Protein AF-A0A497S9Z3-F1 (afdb_monomer_lite)

Radius of gyration: 22.71 Å; chains: 1; bounding box: 61×38×54 Å

Sequence (241 aa):
MPRKRKWIEERYNKLWQAFKDRKFTREEAIAVLREFEDDEDTINVILSQLRKMGWLRSEPDPTDARKSVYQLKSFAEILKISSERLTRSDIEALLKKAADLIRTRVDYKFILILLFLKRVSDKWEKEFEVAYKEALDKGLSEEEAREEAKHSVYHEFDLPEEFLWDNIRKDVNRLPERLSQALKVLAERNPELRGVIDNVDFIQFTRSTENFEILRQLIEVFSSKKLSHVSPDILGDAYEW

Secondary structure (DSSP, 8-state):
-THHHHHHHHHHHHHHHHHTTSEEEHHHHHHHHGGGT--HHHHHHHHHHHHHTTSEEEEE-SS-TTSEEEEEPPHHHHHHHHHHS--HHHHHHHHHHHHHHHTTSS-THHHHHHHHHHHHHHHHHHHHHHHHHHHHHTT--HHHHHHHHTSGGGSSS---GGGSHHHHTT-STTHHHHHHHHHHHHHHH-GGGTTTTTT--HHHHTTSHHHHHHHHHHHHHHHTS--TT--HHHHHHHHT-

Foldseek 3Di:
DPVVVVVLVVLLVQVCVVAPQHKDWLVVSCVSCVVVVDDSVSSVVSQVVCVVLVQKDWDQDPVHSVTIIMGGDDPVVSVVSVQQDDDLVNVLVLLVQLCVLCVPVDDSVVLLLLLVLLQQLLQLVVLLVVQLVVCVVVPDDNVRSNVRSLDCVSGPFNFDPCLRLVNLPPDLVCNQVSSLVRQVVRCVRPVVCPPPNNVDRSVVQPPDVSSSVSSVVSSVSSVVGRNNNPDPVSSVVSVVD

pLDDT: mean 86.68, std 10.71, range [40.88, 97.31]

Structure (mmCIF, N/CA/C/O backbone):
data_AF-A0A497S9Z3-F1
#
_entry.id   AF-A0A497S9Z3-F1
#
loop_
_atom_site.group_PDB
_atom_site.id
_atom_site.type_symbol
_atom_site.label_atom_id
_atom_site.label_alt_id
_atom_site.label_comp_id
_atom_site.label_asym_id
_atom_site.label_entity_id
_atom_site.label_seq_id
_atom_site.pdbx_PDB_ins_code
_atom_site.Cartn_x
_atom_site.Cartn_y
_atom_site.Cartn_z
_atom_site.occupancy
_atom_site.B_iso_or_equiv
_atom_site.auth_seq_id
_atom_site.auth_comp_id
_atom_site.auth_asym_id
_atom_site.auth_atom_id
_atom_site.pdbx_PDB_model_num
ATOM 1 N N . MET A 1 1 ? -22.957 10.984 -10.148 1.00 40.88 1 MET A N 1
ATOM 2 C CA . MET A 1 1 ? -22.768 10.431 -8.784 1.00 40.88 1 MET A CA 1
ATOM 3 C C . MET A 1 1 ? -22.691 11.434 -7.597 1.00 40.88 1 MET A C 1
ATOM 5 O O . MET A 1 1 ? -22.688 10.935 -6.478 1.00 40.88 1 MET A O 1
ATOM 9 N N . PRO A 1 2 ? -22.722 12.788 -7.720 1.00 41.28 2 PRO A N 1
ATOM 10 C CA . PRO A 1 2 ? -22.496 13.683 -6.561 1.00 41.28 2 PRO A CA 1
ATOM 11 C C . PRO A 1 2 ? -23.689 13.855 -5.594 1.00 41.28 2 PRO A C 1
ATOM 13 O O . PRO A 1 2 ? -23.486 14.124 -4.415 1.00 41.28 2 PRO A O 1
ATOM 16 N N . ARG A 1 3 ? -24.941 13.647 -6.037 1.00 42.22 3 ARG A N 1
ATOM 17 C CA . ARG A 1 3 ? -26.137 13.829 -5.181 1.00 42.22 3 ARG A CA 1
ATOM 18 C C . ARG A 1 3 ? -26.241 12.834 -4.015 1.00 42.22 3 ARG A C 1
ATOM 20 O O . ARG A 1 3 ? -26.761 13.195 -2.968 1.00 42.22 3 ARG A O 1
ATOM 27 N N . LYS A 1 4 ? -25.732 11.602 -4.168 1.00 52.97 4 LYS A N 1
ATOM 28 C CA . LYS A 1 4 ? -25.860 10.541 -3.147 1.00 52.97 4 LYS A CA 1
ATOM 29 C C . LYS A 1 4 ? -24.937 10.713 -1.933 1.00 52.97 4 LYS A C 1
ATOM 31 O O . LYS A 1 4 ? -25.203 10.079 -0.923 1.00 52.97 4 LYS A O 1
ATOM 36 N N . ARG A 1 5 ? -23.878 11.530 -2.000 1.00 64.12 5 ARG A N 1
ATOM 37 C CA . ARG A 1 5 ? -23.004 11.785 -0.834 1.00 64.12 5 ARG A CA 1
ATOM 38 C C . ARG A 1 5 ? -23.525 12.908 0.057 1.00 64.12 5 ARG A C 1
ATOM 40 O O . ARG A 1 5 ? -23.510 12.769 1.272 1.00 64.12 5 ARG A O 1
ATOM 47 N N . LYS A 1 6 ? -24.073 13.961 -0.554 1.00 77.38 6 LYS A N 1
ATOM 48 C CA . LYS A 1 6 ? -24.473 15.182 0.154 1.00 77.38 6 LYS A CA 1
ATOM 49 C C . LYS A 1 6 ? -25.523 14.937 1.248 1.00 77.38 6 LYS A C 1
ATOM 51 O O . LYS A 1 6 ? -25.368 15.434 2.354 1.00 77.38 6 LYS A O 1
ATOM 56 N N . TRP A 1 7 ? -26.536 14.111 0.976 1.00 84.69 7 TRP A N 1
ATOM 57 C CA . TRP A 1 7 ? -27.572 13.812 1.974 1.00 84.69 7 TRP A CA 1
ATOM 58 C C . TRP A 1 7 ? -27.035 12.975 3.152 1.00 84.69 7 TRP A C 1
ATOM 60 O O . TRP A 1 7 ? -27.398 13.241 4.290 1.00 84.69 7 TRP A O 1
ATOM 70 N N . ILE A 1 8 ? -26.114 12.027 2.920 1.00 87.94 8 ILE A N 1
ATOM 71 C CA . ILE A 1 8 ? -25.478 11.241 3.999 1.00 87.94 8 ILE A CA 1
ATOM 72 C C . ILE A 1 8 ? -24.607 12.138 4.888 1.00 87.94 8 ILE A C 1
ATOM 74 O O . ILE A 1 8 ? -24.627 11.998 6.109 1.00 87.94 8 ILE A O 1
ATOM 78 N N . GLU A 1 9 ? -23.872 13.079 4.292 1.00 87.00 9 GLU A N 1
ATOM 79 C CA . GLU A 1 9 ? -23.042 14.051 5.016 1.00 87.00 9 GLU A CA 1
ATOM 80 C C . GLU A 1 9 ? -23.879 14.977 5.909 1.00 87.00 9 GLU A C 1
ATOM 82 O O . GLU A 1 9 ? -23.499 15.243 7.048 1.00 87.00 9 GLU A O 1
ATOM 87 N N . GLU A 1 10 ? -25.048 15.420 5.441 1.00 90.81 10 GLU A N 1
ATOM 88 C CA . GLU A 1 10 ? -25.981 16.229 6.236 1.00 90.81 10 GLU A CA 1
ATOM 89 C C . GLU A 1 10 ? -26.474 15.474 7.482 1.00 90.81 10 GLU A C 1
ATOM 91 O O . GLU A 1 10 ? -26.440 16.025 8.585 1.00 90.81 10 GLU A O 1
ATOM 96 N N . ARG A 1 11 ? -26.842 14.189 7.343 1.00 93.12 11 ARG A N 1
ATOM 97 C CA . ARG A 1 11 ? -27.258 13.360 8.491 1.00 93.12 11 ARG A CA 1
ATOM 98 C C . ARG A 1 11 ? -26.095 13.049 9.424 1.00 93.12 11 ARG A C 1
ATOM 100 O O . ARG A 1 11 ? -26.265 13.110 10.640 1.00 93.12 11 ARG A O 1
ATOM 107 N N . TYR A 1 12 ? -24.907 12.776 8.881 1.00 93.00 12 TYR A N 1
ATOM 108 C CA . TYR A 1 12 ? -23.693 12.633 9.684 1.00 93.00 12 TYR A CA 1
ATOM 109 C C . TYR A 1 12 ? -23.445 13.885 10.531 1.00 93.00 12 TYR A C 1
ATOM 111 O O . TYR A 1 12 ? -23.251 13.770 11.737 1.00 93.00 12 TYR A O 1
ATOM 119 N N . ASN A 1 13 ? -23.509 15.078 9.932 1.00 92.06 13 ASN A N 1
ATOM 120 C CA . ASN A 1 13 ? -23.291 16.334 10.647 1.00 92.06 13 ASN A CA 1
ATOM 121 C C . ASN A 1 13 ? -24.310 16.527 11.771 1.00 92.06 13 ASN A C 1
ATOM 123 O O . ASN A 1 13 ? -23.936 16.955 12.864 1.00 92.06 13 ASN A O 1
ATOM 127 N N . LYS A 1 14 ? -25.579 16.171 11.536 1.00 94.75 14 LYS A N 1
ATOM 128 C CA . LYS A 1 14 ? -26.604 16.254 12.575 1.00 94.75 14 LYS A CA 1
ATOM 129 C C . LYS A 1 14 ? -26.349 15.284 13.727 1.00 94.75 14 LYS A C 1
ATOM 131 O O . LYS A 1 14 ? -26.371 15.696 14.886 1.00 94.75 14 LYS A O 1
ATOM 136 N N . LEU A 1 15 ? -26.057 14.019 13.422 1.00 94.62 15 LEU A N 1
ATOM 137 C CA . LEU A 1 15 ? -25.695 13.031 14.442 1.00 94.62 15 LEU A CA 1
ATOM 138 C C . LEU A 1 15 ? -24.427 13.461 15.200 1.00 94.62 15 LEU A C 1
ATOM 140 O O . LEU A 1 15 ? -24.364 13.323 16.418 1.00 94.62 15 LEU A O 1
ATOM 144 N N . TRP A 1 16 ? -23.444 14.048 14.512 1.00 93.69 16 TRP A N 1
ATOM 145 C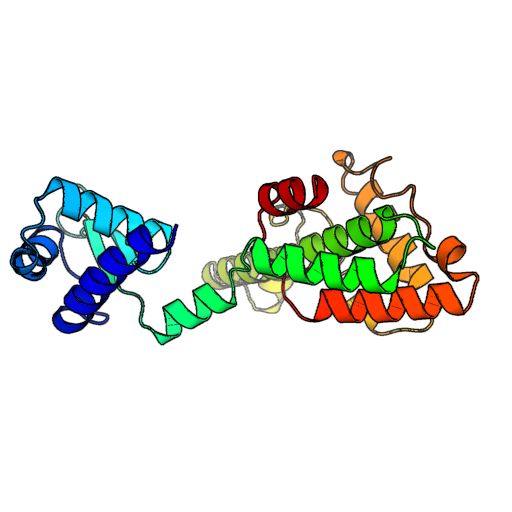 CA . TRP A 1 16 ? -22.208 14.544 15.119 1.00 93.69 16 TRP A CA 1
ATOM 146 C C . TRP A 1 16 ? -22.453 15.725 16.065 1.00 93.69 16 TRP A C 1
ATOM 148 O O . TRP A 1 16 ? -21.844 15.790 17.130 1.00 93.69 16 TRP A O 1
ATOM 158 N N . GLN A 1 17 ? -23.368 16.637 15.728 1.00 92.38 17 GLN A N 1
ATOM 159 C CA . GLN A 1 17 ? -23.771 17.720 16.631 1.00 92.38 17 GLN A CA 1
ATOM 160 C C . GLN A 1 17 ? -24.411 17.190 17.921 1.00 92.38 17 GLN A C 1
ATOM 162 O O . GLN A 1 17 ? -24.165 17.753 18.988 1.00 92.38 17 GLN A O 1
ATOM 167 N N . ALA A 1 18 ? -25.204 16.118 17.828 1.00 93.88 18 ALA A N 1
ATOM 168 C CA . ALA A 1 18 ? -25.903 15.530 18.968 1.00 93.88 18 ALA A CA 1
ATOM 169 C C . ALA A 1 18 ? -24.991 14.657 19.846 1.00 93.88 18 ALA A C 1
ATOM 171 O O . ALA A 1 18 ? -24.976 14.807 21.068 1.00 93.88 18 ALA A O 1
ATOM 172 N N . PHE A 1 19 ? -24.224 13.756 19.230 1.00 94.12 19 PHE A N 1
ATOM 173 C CA . PHE A 1 19 ? -23.504 12.701 19.945 1.00 94.12 19 PHE A CA 1
ATOM 174 C C . PHE A 1 19 ? -21.991 12.913 19.986 1.00 94.12 19 PHE A C 1
ATOM 176 O O . PHE A 1 19 ? -21.354 12.485 20.946 1.00 94.12 19 PHE A O 1
ATOM 183 N N . LYS A 1 20 ? -21.404 13.604 19.001 1.00 90.50 20 LYS A N 1
ATOM 184 C CA . LYS A 1 20 ? -19.946 13.682 18.810 1.00 90.50 20 LYS A CA 1
ATOM 185 C C . LYS A 1 20 ? -19.324 12.276 18.843 1.00 90.50 20 LYS A C 1
ATOM 187 O O . LYS A 1 20 ? -19.745 11.400 18.097 1.00 90.50 20 LYS A O 1
ATOM 192 N N . ASP A 1 21 ? -18.358 12.054 19.727 1.00 86.38 21 ASP A N 1
ATOM 193 C CA . ASP A 1 21 ? -17.674 10.791 19.988 1.00 86.38 21 ASP A CA 1
ATOM 194 C C . ASP A 1 21 ? -18.390 9.909 21.025 1.00 86.38 21 ASP A C 1
ATOM 196 O O . ASP A 1 21 ? -17.893 8.839 21.376 1.00 86.38 21 ASP A O 1
ATOM 200 N N . ARG A 1 22 ? -19.561 10.311 21.531 1.00 92.94 22 ARG A N 1
ATOM 201 C CA . ARG A 1 22 ? -20.337 9.491 22.468 1.00 92.94 22 ARG A CA 1
ATOM 202 C C . ARG A 1 22 ? -21.051 8.353 21.744 1.00 92.94 22 ARG A C 1
ATOM 204 O O . ARG A 1 22 ? -21.445 8.462 20.583 1.00 92.94 22 ARG A O 1
ATOM 211 N N . LYS A 1 23 ? -21.235 7.260 22.481 1.00 93.25 23 LYS A N 1
ATOM 212 C CA . LYS A 1 23 ? -22.034 6.114 22.053 1.00 93.25 23 LYS A CA 1
ATOM 213 C C . LYS A 1 23 ? -23.527 6.470 22.035 1.00 93.25 23 LYS A C 1
ATOM 215 O O . LYS A 1 23 ? -23.975 7.183 22.932 1.00 93.25 23 LYS A O 1
ATOM 220 N N . PHE A 1 24 ? -24.263 5.970 21.043 1.00 94.69 24 PHE A N 1
ATOM 221 C CA . PHE A 1 24 ? -25.710 6.161 20.900 1.00 94.69 24 PHE A CA 1
ATOM 222 C C . PHE A 1 24 ? -26.405 4.928 20.311 1.00 94.69 24 PHE A C 1
ATOM 224 O O . PHE A 1 24 ? -25.777 4.103 19.642 1.00 94.69 24 PHE A O 1
ATOM 231 N N . THR A 1 25 ? -27.704 4.793 20.556 1.00 93.06 25 THR A N 1
ATOM 232 C CA . THR A 1 25 ? -28.534 3.688 20.060 1.00 93.06 25 THR A CA 1
ATOM 233 C C . THR A 1 25 ? -29.225 4.030 18.742 1.00 93.06 25 THR A C 1
ATOM 235 O O . THR A 1 25 ? -29.259 5.178 18.289 1.00 93.06 25 THR A O 1
ATOM 238 N N . ARG A 1 26 ? -29.822 3.015 18.109 1.00 91.50 26 ARG A N 1
ATOM 239 C CA . ARG A 1 26 ? -30.660 3.207 16.920 1.00 91.50 26 ARG A CA 1
ATOM 240 C C . ARG A 1 26 ? -31.818 4.169 17.205 1.00 91.50 26 ARG A C 1
ATOM 242 O O . ARG A 1 26 ? -32.093 5.049 16.396 1.00 91.50 26 ARG A O 1
ATOM 249 N N . GLU A 1 27 ? -32.485 4.007 18.342 1.00 91.06 27 GLU A N 1
ATOM 250 C CA . GLU A 1 27 ? -33.636 4.818 18.742 1.00 91.06 27 GLU A CA 1
ATOM 251 C C . GLU A 1 27 ? -33.247 6.289 18.937 1.00 91.06 27 GLU A C 1
ATOM 253 O O . GLU A 1 27 ? -33.967 7.191 18.508 1.00 91.06 27 GLU A O 1
ATOM 258 N N . GLU A 1 28 ? -32.071 6.538 19.516 1.00 93.06 28 GLU A N 1
ATOM 259 C CA . GLU A 1 28 ? -31.521 7.885 19.665 1.00 93.06 28 GLU A CA 1
ATOM 260 C C . GLU A 1 28 ? -31.172 8.511 18.306 1.00 93.06 28 GLU A C 1
ATOM 262 O O . GLU A 1 28 ? -31.456 9.689 18.075 1.00 93.06 28 GLU A O 1
ATOM 267 N N . ALA A 1 29 ? -30.627 7.723 17.373 1.00 92.94 29 ALA A N 1
ATOM 268 C CA . ALA A 1 29 ? -30.372 8.178 16.007 1.00 92.94 29 ALA A CA 1
ATOM 269 C C . ALA A 1 29 ? -31.669 8.589 15.292 1.00 92.94 29 ALA A C 1
ATOM 271 O O . ALA A 1 29 ? -31.705 9.634 14.642 1.00 92.94 29 ALA A O 1
ATOM 272 N N . ILE A 1 30 ? -32.741 7.801 15.452 1.00 92.75 30 ILE A N 1
ATOM 273 C CA . ILE A 1 30 ? -34.063 8.103 14.885 1.00 92.75 30 ILE A CA 1
ATOM 274 C C . ILE A 1 30 ? -34.619 9.403 15.460 1.00 92.75 30 ILE A C 1
ATOM 276 O O . ILE A 1 30 ? -35.087 10.259 14.711 1.00 92.75 30 ILE A O 1
ATOM 280 N N . ALA A 1 31 ? -34.523 9.589 16.777 1.00 92.75 31 ALA A N 1
ATOM 281 C CA . ALA A 1 31 ? -34.990 10.808 17.427 1.00 92.75 31 ALA A CA 1
ATOM 282 C C . ALA A 1 31 ? -34.273 12.062 16.896 1.00 92.75 31 ALA A C 1
ATOM 284 O O . ALA A 1 31 ? -34.918 13.083 16.657 1.00 92.75 31 ALA A O 1
ATOM 285 N N . VAL A 1 32 ? -32.958 11.977 16.671 1.00 93.69 32 VAL A N 1
ATOM 286 C CA . VAL A 1 32 ? -32.142 13.095 16.173 1.00 93.69 32 VAL A CA 1
ATOM 287 C C . VAL A 1 32 ? -32.385 13.387 14.692 1.00 93.69 32 VAL A C 1
ATOM 289 O O . VAL A 1 32 ? -32.400 14.553 14.297 1.00 93.69 32 VAL A O 1
ATOM 292 N N . LEU A 1 33 ? -32.583 12.354 13.871 1.00 92.31 33 LEU A N 1
ATOM 293 C CA . LEU A 1 33 ? -32.768 12.503 12.424 1.00 92.31 33 LEU A CA 1
ATOM 294 C C . LEU A 1 33 ? -34.215 12.774 12.001 1.00 92.31 33 LEU A C 1
ATOM 296 O O . LEU A 1 33 ? -34.454 13.052 10.829 1.00 92.31 33 LEU A O 1
ATOM 300 N N . ARG A 1 34 ? -35.171 12.773 12.936 1.00 86.81 34 ARG A N 1
ATOM 301 C CA . ARG A 1 34 ? -36.595 13.018 12.659 1.00 86.81 34 ARG A CA 1
ATOM 302 C C . ARG A 1 34 ? -36.868 14.324 11.901 1.00 86.81 34 ARG A C 1
ATOM 304 O O . ARG A 1 34 ? -37.842 14.403 11.162 1.00 86.81 34 ARG A O 1
ATOM 311 N N . GLU A 1 35 ? -36.017 15.337 12.064 1.00 84.50 35 GLU A N 1
ATOM 312 C CA . GLU A 1 35 ? -36.142 16.624 11.360 1.00 84.50 35 GLU A CA 1
ATOM 313 C C . GLU A 1 35 ? -35.950 16.532 9.840 1.00 84.50 35 GLU A C 1
ATOM 315 O O . GLU A 1 35 ? -36.367 17.431 9.118 1.00 84.50 35 GLU A O 1
ATOM 320 N N . PHE A 1 36 ? -35.320 15.461 9.357 1.00 87.44 36 PHE A N 1
ATOM 321 C CA . PHE A 1 36 ? -35.116 15.219 7.933 1.00 87.44 36 PHE A CA 1
ATOM 322 C C . PHE A 1 36 ? -36.291 14.489 7.276 1.00 87.44 36 PHE A C 1
ATOM 324 O O . PHE A 1 36 ? -36.216 14.208 6.083 1.00 87.44 36 PHE A O 1
ATOM 331 N N . GLU A 1 37 ? -37.340 14.172 8.047 1.00 85.56 37 GLU A N 1
ATOM 332 C CA . GLU A 1 37 ? -38.495 13.373 7.614 1.00 85.56 37 GLU A CA 1
ATOM 333 C C . GLU A 1 37 ? -38.100 11.987 7.058 1.00 85.56 37 GLU A C 1
ATOM 335 O O . GLU A 1 37 ? -38.866 11.359 6.330 1.00 85.56 37 GLU A O 1
ATOM 340 N N . ASP A 1 38 ? -36.909 11.494 7.423 1.00 85.50 38 ASP A N 1
ATOM 341 C CA . ASP A 1 38 ? -36.435 10.163 7.052 1.00 85.50 38 ASP A CA 1
ATOM 342 C C . ASP A 1 38 ? -37.215 9.099 7.844 1.00 85.50 38 ASP A C 1
ATOM 344 O O . ASP A 1 38 ? -37.340 9.175 9.071 1.00 85.50 38 ASP A O 1
ATOM 348 N N . ASP A 1 39 ? -37.715 8.080 7.149 1.00 86.94 39 ASP A N 1
ATOM 349 C CA . ASP A 1 39 ? -38.329 6.916 7.781 1.00 86.94 39 ASP A CA 1
ATOM 350 C C . ASP A 1 39 ? -37.279 5.986 8.427 1.00 86.94 39 ASP A C 1
ATOM 352 O O . ASP A 1 39 ? -36.064 6.104 8.223 1.00 86.94 39 ASP A O 1
ATOM 356 N N . GLU A 1 40 ? -37.752 5.026 9.221 1.00 86.75 40 GLU A N 1
ATOM 357 C CA . GLU A 1 40 ? -36.891 4.089 9.944 1.00 86.75 40 GLU A CA 1
ATOM 358 C C . GLU A 1 40 ? -35.994 3.224 9.041 1.00 86.75 40 GLU A C 1
ATOM 360 O O . GLU A 1 40 ? -34.860 2.917 9.431 1.00 86.75 40 GLU A O 1
ATOM 365 N N . ASP A 1 41 ? -36.456 2.845 7.846 1.00 85.62 41 ASP A N 1
ATOM 366 C CA . ASP A 1 41 ? -35.668 2.066 6.887 1.00 85.62 41 ASP A CA 1
ATOM 367 C C . ASP A 1 41 ? -34.588 2.935 6.247 1.00 85.62 41 ASP A C 1
ATOM 369 O O . ASP A 1 41 ? -33.431 2.516 6.126 1.00 85.62 41 ASP A O 1
ATOM 373 N N . THR A 1 42 ? -34.920 4.183 5.924 1.00 86.75 42 THR A N 1
ATOM 374 C CA . THR A 1 42 ? -33.956 5.177 5.445 1.00 86.75 42 THR A CA 1
ATOM 375 C C . THR A 1 42 ? -32.850 5.415 6.477 1.00 86.75 42 THR A C 1
ATOM 377 O O . THR A 1 42 ? -31.665 5.424 6.129 1.00 86.75 42 THR A O 1
ATOM 380 N N . ILE A 1 43 ? -33.189 5.500 7.765 1.00 88.38 43 ILE A N 1
ATOM 381 C CA . ILE A 1 43 ? -32.209 5.649 8.853 1.00 88.38 43 ILE A CA 1
ATOM 382 C C . ILE A 1 43 ? -31.323 4.403 8.983 1.00 88.38 43 ILE A C 1
ATOM 384 O O . ILE A 1 43 ? -30.102 4.525 9.131 1.00 88.38 43 ILE A O 1
ATOM 388 N N . ASN A 1 44 ? -31.887 3.200 8.840 1.00 87.81 44 ASN A N 1
ATOM 389 C CA . ASN A 1 44 ? -31.107 1.958 8.804 1.00 87.81 44 ASN A CA 1
ATOM 390 C C . ASN A 1 44 ? -30.098 1.959 7.643 1.00 87.81 44 ASN A C 1
ATOM 392 O O . ASN A 1 44 ? -28.932 1.576 7.813 1.00 87.81 44 ASN A O 1
ATOM 396 N N . VAL A 1 45 ? -30.522 2.432 6.467 1.00 88.12 45 VAL A N 1
ATOM 397 C CA . VAL A 1 45 ? -29.639 2.605 5.310 1.00 88.12 45 VAL A CA 1
ATOM 398 C C . VAL A 1 45 ? -28.534 3.610 5.629 1.00 88.12 45 VAL A C 1
ATOM 400 O O . VAL A 1 45 ? -27.370 3.298 5.380 1.00 88.12 45 VAL A O 1
ATOM 403 N N . ILE A 1 46 ? -28.848 4.764 6.226 1.00 90.50 46 ILE A N 1
ATOM 404 C CA . ILE A 1 46 ? -27.859 5.787 6.606 1.00 90.50 46 ILE A CA 1
ATOM 405 C C . ILE A 1 46 ? -26.806 5.202 7.551 1.00 90.50 46 ILE A C 1
ATOM 407 O O . ILE A 1 46 ? -25.613 5.267 7.247 1.00 90.50 46 ILE A O 1
ATOM 411 N N . LEU A 1 47 ? -27.217 4.570 8.654 1.00 90.56 47 LEU A N 1
ATOM 412 C CA . LEU A 1 47 ? -26.291 3.967 9.620 1.00 90.56 47 LEU A CA 1
ATOM 413 C C . LEU A 1 47 ? -25.420 2.891 8.958 1.00 90.56 47 LEU A C 1
ATOM 415 O O . LEU A 1 47 ? -24.205 2.837 9.172 1.00 90.56 47 LEU A O 1
ATOM 419 N N . SER A 1 48 ? -26.007 2.071 8.081 1.00 86.12 48 SER A N 1
ATOM 420 C CA . SER A 1 48 ? -25.239 1.084 7.328 1.00 86.12 48 SER A CA 1
ATOM 421 C C . SER A 1 48 ? -24.256 1.719 6.341 1.00 86.12 48 SER A C 1
ATOM 423 O O . SER A 1 48 ? -23.176 1.159 6.142 1.00 86.12 48 SER A O 1
ATOM 425 N N . GLN A 1 49 ? -24.605 2.829 5.690 1.00 84.88 49 GLN A N 1
ATOM 426 C CA . GLN A 1 49 ? -23.712 3.528 4.764 1.00 84.88 49 GLN A CA 1
ATOM 427 C C . GLN A 1 49 ? -22.561 4.194 5.514 1.00 84.88 49 GLN A C 1
ATOM 429 O O . GLN A 1 49 ? -21.409 3.994 5.138 1.00 84.88 49 GLN A O 1
ATOM 434 N N . LEU A 1 50 ? -22.836 4.884 6.624 1.00 88.38 50 LEU A N 1
ATOM 435 C CA . LEU A 1 50 ? -21.802 5.485 7.471 1.00 88.38 50 LEU A CA 1
ATOM 436 C C . LEU A 1 50 ? -20.813 4.433 7.988 1.00 88.38 50 LEU A C 1
ATOM 438 O O . LEU A 1 50 ? -19.602 4.658 7.980 1.00 88.38 50 LEU A O 1
ATOM 442 N N . ARG A 1 51 ? -21.306 3.241 8.349 1.00 86.81 51 ARG A N 1
ATOM 443 C CA . ARG A 1 51 ? -20.460 2.097 8.714 1.00 86.81 51 ARG A CA 1
ATOM 444 C C . ARG A 1 51 ? -19.606 1.609 7.541 1.00 86.81 51 ARG A C 1
ATOM 446 O O . ARG A 1 51 ? -18.403 1.436 7.706 1.00 86.81 51 ARG A O 1
ATOM 453 N N . LYS A 1 52 ? -20.184 1.438 6.344 1.00 78.00 52 LYS A N 1
ATOM 454 C CA . LYS A 1 52 ? -19.438 1.041 5.126 1.00 78.00 52 LYS A CA 1
ATOM 455 C C . LYS A 1 52 ? -18.361 2.064 4.738 1.00 78.00 52 LYS A C 1
ATOM 457 O O . LYS A 1 52 ? -17.266 1.688 4.320 1.00 78.00 52 LYS A O 1
ATOM 462 N N . MET A 1 53 ? -18.651 3.353 4.916 1.00 77.25 53 MET A N 1
ATOM 463 C CA . MET A 1 53 ? -17.709 4.458 4.696 1.00 77.25 53 MET A CA 1
ATOM 464 C C . MET A 1 53 ? -16.636 4.544 5.792 1.00 77.25 53 MET A C 1
ATOM 466 O O . MET A 1 53 ? -15.651 5.260 5.636 1.00 77.25 53 MET A O 1
ATOM 470 N N . GLY A 1 54 ? -16.796 3.796 6.887 1.00 81.38 54 GLY A N 1
ATOM 471 C CA . GLY A 1 54 ? -15.879 3.790 8.019 1.00 81.38 54 GLY A CA 1
ATOM 472 C C . GLY A 1 54 ? -16.018 5.004 8.936 1.00 81.38 54 GLY A C 1
ATOM 473 O O . GLY A 1 54 ? -15.144 5.193 9.776 1.00 81.38 54 GLY A O 1
ATOM 474 N N . TRP A 1 55 ? -17.080 5.802 8.788 1.00 89.88 55 TRP A N 1
ATOM 475 C CA . TRP A 1 55 ? -17.374 7.007 9.581 1.00 89.88 55 TRP A CA 1
ATOM 476 C C . TRP A 1 55 ? -18.116 6.680 10.884 1.00 89.88 55 TRP A C 1
ATOM 478 O O . TRP A 1 55 ? -18.223 7.524 11.768 1.00 89.88 55 TRP A O 1
ATOM 488 N N . LEU A 1 56 ? -18.614 5.447 11.009 1.00 92.25 56 LEU A N 1
ATOM 489 C CA . LEU A 1 56 ? -19.366 4.947 12.157 1.00 92.25 56 LEU A CA 1
ATOM 490 C C . LEU A 1 56 ? -18.837 3.573 12.584 1.00 92.25 56 LEU A C 1
ATOM 492 O O . LEU A 1 56 ? -18.643 2.694 11.741 1.00 92.25 56 LEU A O 1
ATOM 496 N N . ARG A 1 57 ? -18.630 3.378 13.889 1.00 90.12 57 ARG A N 1
ATOM 497 C CA . ARG A 1 57 ? -18.394 2.070 14.519 1.00 90.12 57 ARG A CA 1
ATOM 498 C C . ARG A 1 57 ? -19.709 1.529 15.073 1.00 90.12 57 ARG A C 1
ATOM 500 O O . ARG A 1 57 ? -20.585 2.303 15.449 1.00 90.12 57 ARG A O 1
ATOM 507 N N . SER A 1 58 ? -19.842 0.209 15.096 1.00 90.69 58 SER A N 1
ATOM 508 C CA . SER A 1 58 ? -21.022 -0.495 15.595 1.00 90.69 58 SER A CA 1
ATOM 509 C C . SER A 1 58 ? -20.543 -1.665 16.437 1.00 90.69 58 SER A C 1
ATOM 511 O O . SER A 1 58 ? -19.768 -2.480 15.944 1.00 90.69 58 SER A O 1
ATOM 513 N N . GLU A 1 59 ? -21.015 -1.747 17.672 1.00 87.94 59 GLU A N 1
ATOM 514 C CA . GLU A 1 59 ? -20.709 -2.818 18.625 1.00 87.94 59 GLU A CA 1
ATOM 515 C C . GLU A 1 59 ? -22.026 -3.383 19.181 1.00 87.94 59 GLU A C 1
ATOM 517 O O . GLU A 1 59 ? -23.020 -2.651 19.214 1.00 87.94 59 GLU A O 1
ATOM 522 N N . PRO A 1 60 ? -22.082 -4.658 19.601 1.00 83.88 60 PRO A N 1
ATOM 523 C CA . PRO A 1 60 ? -23.240 -5.182 20.320 1.00 83.88 60 PRO A CA 1
ATOM 524 C C . PRO A 1 60 ? -23.497 -4.383 21.601 1.00 83.88 60 PRO A C 1
ATOM 526 O O . PRO A 1 60 ? -22.557 -3.969 22.282 1.00 83.88 60 PRO A O 1
ATOM 529 N N . ASP A 1 61 ? -24.767 -4.170 21.937 1.00 82.19 61 ASP A N 1
ATOM 530 C CA . ASP A 1 61 ? -25.131 -3.537 23.201 1.00 82.19 61 ASP A CA 1
ATOM 531 C C . ASP A 1 61 ? -24.750 -4.456 24.383 1.00 82.19 61 ASP A C 1
ATOM 533 O O . ASP A 1 61 ? -25.101 -5.641 24.365 1.00 82.19 61 ASP A O 1
ATOM 537 N N . PRO A 1 62 ? -24.052 -3.945 25.418 1.00 78.12 62 PRO A N 1
ATOM 538 C CA . PRO A 1 62 ? -23.652 -4.742 26.582 1.00 78.12 62 PRO A CA 1
ATOM 539 C C . PRO A 1 62 ? -24.822 -5.352 27.367 1.00 78.12 62 PRO A C 1
ATOM 541 O O . PRO A 1 62 ? -24.624 -6.310 28.111 1.00 78.12 62 PRO A O 1
ATOM 544 N N . THR A 1 63 ? -26.021 -4.780 27.240 1.00 79.81 63 THR A N 1
ATOM 545 C CA . THR A 1 63 ? -27.230 -5.190 27.967 1.00 79.81 63 THR A CA 1
ATOM 546 C C . THR A 1 63 ? -28.191 -6.041 27.133 1.00 79.81 63 THR A C 1
ATOM 548 O O . THR A 1 63 ? -28.899 -6.873 27.695 1.00 79.81 63 THR A O 1
ATOM 551 N N . ASP A 1 64 ? -28.197 -5.895 25.803 1.00 80.50 64 ASP A N 1
ATOM 552 C CA . ASP A 1 64 ? -28.955 -6.754 24.882 1.00 80.50 64 ASP A CA 1
ATOM 553 C C . ASP A 1 64 ? -28.174 -6.954 23.578 1.00 80.50 64 ASP A C 1
ATOM 555 O O . ASP A 1 64 ? -28.217 -6.116 22.683 1.00 80.50 64 ASP A O 1
ATOM 559 N N . ALA A 1 65 ? -27.520 -8.106 23.419 1.00 77.19 65 ALA A N 1
ATOM 560 C CA . ALA A 1 65 ? -26.694 -8.413 22.247 1.00 77.19 65 ALA A CA 1
ATOM 561 C C . ALA A 1 65 ? -27.447 -8.378 20.897 1.00 77.19 65 ALA A C 1
ATOM 563 O O . ALA A 1 65 ? -26.814 -8.400 19.841 1.00 77.19 65 ALA A O 1
ATOM 564 N N . ARG A 1 66 ? -28.789 -8.320 20.898 1.00 77.50 66 ARG A N 1
ATOM 565 C CA . ARG A 1 66 ? -29.599 -8.124 19.680 1.00 77.50 66 ARG A CA 1
ATOM 566 C C . ARG A 1 66 ? -29.637 -6.667 19.222 1.00 77.50 66 ARG A C 1
ATOM 568 O O . ARG A 1 66 ? -30.061 -6.392 18.101 1.00 77.50 66 ARG A O 1
ATOM 575 N N . LYS A 1 67 ? -29.227 -5.735 20.080 1.00 82.44 67 LYS A N 1
ATOM 576 C CA . LYS A 1 67 ? -29.137 -4.306 19.791 1.00 82.44 67 LYS A CA 1
ATOM 577 C C . LYS A 1 67 ? -27.698 -3.926 19.481 1.00 82.44 67 LYS A C 1
ATOM 579 O O . LYS A 1 67 ? -26.747 -4.591 19.883 1.00 82.44 67 LYS A O 1
ATOM 584 N N . SER A 1 68 ? -27.544 -2.852 18.719 1.00 86.44 68 SER A N 1
ATOM 585 C CA . SER A 1 68 ? -26.242 -2.280 18.393 1.00 86.44 68 SER A CA 1
ATOM 586 C C . SER A 1 68 ? -26.115 -0.897 19.006 1.00 86.44 68 SER A C 1
ATOM 588 O O . SER A 1 68 ? -27.049 -0.096 18.949 1.00 86.44 68 SER A O 1
ATOM 590 N N . VAL A 1 69 ? -24.931 -0.622 19.535 1.00 91.44 69 VAL A N 1
ATOM 591 C CA . VAL A 1 69 ? -24.504 0.699 19.970 1.00 91.44 69 VAL A CA 1
ATOM 592 C C . VAL A 1 69 ? -23.532 1.246 18.935 1.00 91.44 69 VAL A C 1
ATOM 594 O O . VAL A 1 69 ? -22.616 0.556 18.478 1.00 91.44 69 VAL A O 1
ATOM 597 N N . TYR A 1 70 ? -23.745 2.496 18.555 1.00 93.88 70 TYR A N 1
ATOM 598 C CA . TYR A 1 70 ? -23.001 3.169 17.507 1.00 93.88 70 TYR A CA 1
ATOM 599 C C . TYR A 1 70 ? -22.112 4.266 18.079 1.00 93.88 70 TYR A C 1
ATOM 601 O O . TYR A 1 70 ? -22.443 4.884 19.086 1.00 93.88 70 TYR A O 1
ATOM 609 N N . GLN A 1 71 ? -20.988 4.533 17.419 1.00 95.25 71 GLN A N 1
ATOM 610 C CA . GLN A 1 71 ? -20.097 5.644 17.756 1.00 95.25 71 GLN A CA 1
ATOM 611 C C . GLN A 1 71 ? -19.571 6.278 16.469 1.00 95.25 71 GLN A C 1
ATOM 613 O O . GLN A 1 71 ? -19.025 5.579 15.608 1.00 95.25 71 GLN A O 1
ATOM 618 N N . LEU A 1 72 ? -19.746 7.591 16.310 1.00 94.44 72 LEU A N 1
ATOM 619 C CA . LEU A 1 72 ? -19.207 8.309 15.154 1.00 94.44 72 LEU A CA 1
ATOM 620 C C . LEU A 1 72 ? -17.700 8.494 15.310 1.00 94.44 72 LEU A C 1
ATOM 622 O O . LEU A 1 72 ? -17.192 8.694 16.411 1.00 94.44 72 LEU A O 1
ATOM 626 N N . LYS A 1 73 ? -16.990 8.464 14.187 1.00 88.81 73 LYS A N 1
ATOM 627 C CA . LYS A 1 73 ? -15.592 8.883 14.128 1.00 88.81 73 LYS A CA 1
ATOM 628 C C . LYS A 1 73 ? -15.520 10.377 13.882 1.00 88.81 73 LYS A C 1
ATOM 630 O O . LYS A 1 73 ? -16.291 10.901 13.091 1.00 88.81 73 LYS A O 1
ATOM 635 N N . SER A 1 74 ? -14.570 11.045 14.518 1.00 87.75 74 SER A N 1
ATOM 636 C CA . SER A 1 74 ? -14.351 12.479 14.348 1.00 87.75 74 SER A CA 1
ATOM 637 C C . SER A 1 74 ? -13.964 12.864 12.926 1.00 87.75 74 SER A C 1
ATOM 639 O O . SER A 1 74 ? -13.453 12.055 12.158 1.00 87.75 74 SER A O 1
ATOM 641 N N . PHE A 1 75 ? -14.135 14.144 12.584 1.00 78.81 75 PHE A N 1
ATOM 642 C CA . PHE A 1 75 ? -13.684 14.663 11.292 1.00 78.81 75 PHE A CA 1
ATOM 643 C C . PHE A 1 75 ? -12.180 14.435 11.069 1.00 78.81 75 PHE A C 1
ATOM 645 O O . PHE A 1 75 ? -11.779 14.105 9.961 1.00 78.81 75 PHE A O 1
ATOM 652 N N . ALA A 1 76 ? -11.355 14.525 12.119 1.00 73.00 76 ALA A N 1
ATOM 653 C CA . ALA A 1 76 ? -9.931 14.201 12.038 1.00 73.00 76 ALA A CA 1
ATOM 654 C C . ALA A 1 76 ? -9.692 12.711 11.718 1.00 73.00 76 ALA A C 1
ATOM 656 O O . ALA A 1 76 ? -8.879 12.393 10.853 1.00 73.00 76 ALA A O 1
ATOM 657 N N . GLU A 1 77 ? -10.431 11.796 12.353 1.00 75.38 77 GLU A N 1
ATOM 658 C CA . GLU A 1 77 ? -10.380 10.362 12.034 1.00 75.38 77 GLU A CA 1
ATOM 659 C C . GLU A 1 77 ? -10.910 10.061 10.625 1.00 75.38 77 GLU A C 1
ATOM 661 O O . GLU A 1 77 ? -10.319 9.258 9.910 1.00 75.38 77 GLU A O 1
ATOM 666 N N . ILE A 1 78 ? -11.998 10.708 10.201 1.00 75.00 78 ILE A N 1
ATOM 667 C CA . ILE A 1 78 ? -12.580 10.554 8.862 1.00 75.00 78 ILE A CA 1
ATOM 668 C C . ILE A 1 78 ? -11.626 11.080 7.795 1.00 75.00 78 ILE A C 1
ATOM 670 O O . ILE A 1 78 ? -11.425 10.407 6.788 1.00 75.00 78 ILE A O 1
ATOM 674 N N . LEU A 1 79 ? -11.016 12.248 8.007 1.00 62.44 79 LEU A N 1
ATOM 675 C CA . LEU A 1 79 ? -10.001 12.798 7.111 1.00 62.44 79 LEU A CA 1
ATOM 676 C C . LEU A 1 79 ? -8.792 11.878 7.026 1.00 62.44 79 LEU A C 1
ATOM 678 O O . LEU A 1 79 ? -8.308 11.641 5.926 1.00 62.44 79 LEU A O 1
ATOM 682 N N . LYS A 1 80 ? -8.352 11.307 8.150 1.00 63.78 80 LYS A N 1
ATOM 683 C CA . LYS A 1 80 ? -7.292 10.300 8.163 1.00 63.78 80 LYS A CA 1
ATOM 684 C C . LYS A 1 80 ? -7.683 9.087 7.310 1.00 63.78 80 LYS A C 1
ATOM 686 O O . LYS A 1 80 ? -6.982 8.784 6.354 1.00 63.78 80 LYS A O 1
ATOM 691 N N . ILE A 1 81 ? -8.866 8.511 7.521 1.00 63.19 81 ILE A N 1
ATOM 692 C CA . ILE A 1 81 ? -9.389 7.383 6.725 1.00 63.19 81 ILE A CA 1
ATOM 693 C C . ILE A 1 81 ? -9.537 7.737 5.237 1.00 63.19 81 ILE A C 1
ATOM 695 O O . ILE A 1 81 ? -9.245 6.921 4.367 1.00 63.19 81 ILE A O 1
ATOM 699 N N . SER A 1 82 ? -10.003 8.946 4.926 1.00 54.88 82 SER A N 1
ATOM 700 C CA . SER A 1 82 ? -10.189 9.416 3.552 1.00 54.88 82 SER A CA 1
ATOM 701 C C . SER A 1 82 ? -8.866 9.749 2.867 1.00 54.88 82 SER A C 1
ATOM 703 O O . SER A 1 82 ? -8.779 9.626 1.652 1.00 54.88 82 SER A O 1
ATOM 705 N N . SER A 1 83 ? -7.854 10.177 3.622 1.00 52.47 83 SER A N 1
ATOM 706 C CA . SER A 1 83 ? -6.486 10.355 3.130 1.00 52.47 83 SER A CA 1
ATOM 707 C C . SER A 1 83 ? -5.755 9.020 2.961 1.00 52.47 83 SER A C 1
ATOM 709 O O . SER A 1 83 ? -4.864 8.920 2.124 1.00 52.47 83 SER A O 1
ATOM 711 N N . GLU A 1 84 ? -6.165 7.993 3.710 1.00 58.59 84 GLU A N 1
ATOM 712 C CA . GLU A 1 84 ? -5.632 6.628 3.645 1.00 58.59 84 GLU A CA 1
ATOM 713 C C . GLU A 1 84 ? -6.288 5.792 2.528 1.00 58.59 84 GLU A C 1
ATOM 715 O O . GLU A 1 84 ? -5.667 4.868 2.009 1.00 58.59 84 GLU A O 1
ATOM 720 N N . ARG A 1 85 ? -7.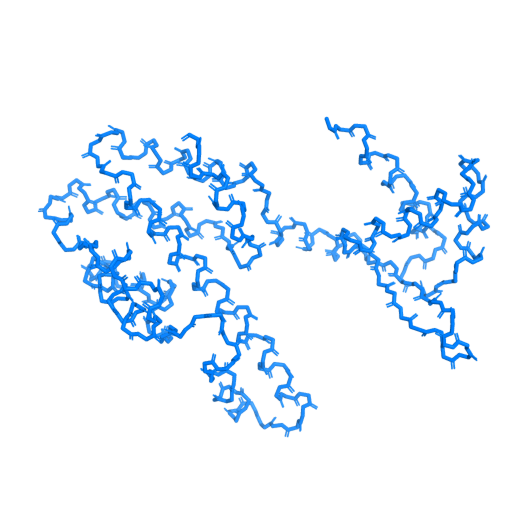520 6.107 2.100 1.00 63.12 85 ARG A N 1
ATOM 721 C CA . ARG A 1 85 ? -8.207 5.408 0.999 1.00 63.12 85 ARG A CA 1
ATOM 722 C C . ARG A 1 85 ? -8.074 6.165 -0.319 1.00 63.12 85 ARG A C 1
ATOM 724 O O . ARG A 1 85 ? -8.853 7.074 -0.598 1.00 63.12 85 ARG A O 1
ATOM 731 N N . LEU A 1 86 ? -7.131 5.737 -1.155 1.00 70.38 86 LEU A N 1
ATOM 732 C CA . LEU A 1 86 ? -7.047 6.188 -2.545 1.00 70.38 86 LEU A CA 1
ATOM 733 C C . LEU A 1 86 ? -8.340 5.886 -3.307 1.00 70.38 86 LEU A C 1
ATOM 735 O O . LEU A 1 86 ? -8.922 4.806 -3.183 1.00 70.38 86 LEU A O 1
ATOM 739 N N . THR A 1 87 ? -8.779 6.846 -4.115 1.00 72.56 87 THR A N 1
ATOM 740 C CA . THR A 1 87 ? -9.907 6.673 -5.033 1.00 72.56 87 THR A CA 1
ATOM 741 C C . THR A 1 87 ? -9.439 6.102 -6.373 1.00 72.56 87 THR A C 1
ATOM 743 O O . THR A 1 87 ? -8.264 6.212 -6.725 1.00 72.56 87 THR A O 1
ATOM 746 N N . ARG A 1 88 ? -10.365 5.550 -7.173 1.00 74.88 88 ARG A N 1
ATOM 747 C CA . ARG A 1 88 ? -10.072 5.125 -8.557 1.00 74.88 88 ARG A CA 1
ATOM 748 C C . ARG A 1 88 ? -9.431 6.253 -9.369 1.00 74.88 88 ARG A C 1
ATOM 750 O O . ARG A 1 88 ? -8.409 6.040 -10.006 1.00 74.88 88 ARG A O 1
ATOM 757 N N . SER A 1 89 ? -9.962 7.471 -9.252 1.00 78.06 89 SER A N 1
ATOM 758 C CA . SER A 1 89 ? -9.413 8.651 -9.927 1.00 78.06 89 SER A CA 1
ATOM 759 C C . SER A 1 89 ? -7.987 8.999 -9.495 1.00 78.06 89 SER A C 1
ATOM 761 O O . SER A 1 89 ? -7.224 9.519 -10.303 1.00 78.06 89 SER A O 1
ATOM 763 N N . ASP A 1 90 ? -7.597 8.710 -8.248 1.00 82.62 90 ASP A N 1
ATOM 764 C CA . ASP A 1 90 ? -6.216 8.935 -7.806 1.00 82.62 90 ASP A CA 1
ATOM 765 C C . ASP A 1 90 ? -5.253 7.953 -8.483 1.00 82.62 90 ASP A C 1
ATOM 767 O O . ASP A 1 90 ? -4.152 8.337 -8.876 1.00 82.62 90 ASP A O 1
ATOM 771 N N . ILE A 1 91 ? -5.676 6.698 -8.656 1.00 83.81 91 ILE A N 1
ATOM 772 C CA . ILE A 1 91 ? -4.887 5.660 -9.332 1.00 83.81 91 ILE A CA 1
ATOM 773 C C . ILE A 1 91 ? -4.817 5.929 -10.834 1.00 83.81 91 ILE A C 1
ATOM 775 O O . ILE A 1 91 ? -3.725 5.904 -11.393 1.00 83.81 91 ILE A O 1
ATOM 779 N N . GLU A 1 92 ? -5.936 6.286 -11.469 1.00 84.50 92 GLU A N 1
ATOM 780 C CA . GLU A 1 92 ? -5.966 6.736 -12.867 1.00 84.50 92 GLU A CA 1
ATOM 781 C C . GLU A 1 92 ? -5.019 7.928 -13.080 1.00 84.50 92 GLU A C 1
ATOM 783 O O . GLU A 1 92 ? -4.262 7.965 -14.048 1.00 84.50 92 GLU A O 1
ATOM 788 N N . ALA A 1 93 ? -4.985 8.886 -12.146 1.00 87.38 93 ALA A N 1
ATOM 789 C CA . ALA A 1 93 ? -4.065 10.017 -12.219 1.00 87.38 93 ALA A CA 1
ATOM 790 C C . ALA A 1 93 ? -2.591 9.602 -12.062 1.00 87.38 93 ALA A C 1
ATOM 792 O O . ALA A 1 93 ? -1.730 10.172 -12.736 1.00 87.38 93 ALA A O 1
ATOM 793 N N . LEU A 1 94 ? -2.276 8.630 -11.197 1.00 89.38 94 LEU A N 1
ATOM 794 C CA . LEU A 1 94 ? -0.921 8.073 -11.077 1.00 89.38 94 LEU A CA 1
ATOM 795 C C . LEU A 1 94 ? -0.500 7.350 -12.359 1.00 89.38 94 LEU A C 1
ATOM 797 O O . LEU A 1 94 ? 0.583 7.613 -12.881 1.00 89.38 94 LEU A O 1
ATOM 801 N N . LEU A 1 95 ? -1.369 6.489 -12.891 1.00 89.31 95 LEU A N 1
ATOM 802 C CA . LEU A 1 95 ? -1.136 5.749 -14.128 1.00 89.31 95 LEU A CA 1
ATOM 803 C C . LEU A 1 95 ? -0.980 6.678 -15.325 1.00 89.31 95 LEU A C 1
ATOM 805 O O . LEU A 1 95 ? -0.077 6.476 -16.129 1.00 89.31 95 LEU A O 1
ATOM 809 N N . LYS A 1 96 ? -1.787 7.737 -15.413 1.00 89.44 96 LYS A N 1
ATOM 810 C CA . LYS A 1 96 ? -1.652 8.753 -16.457 1.00 89.44 96 LYS A CA 1
ATOM 811 C C . LYS A 1 96 ? -0.299 9.458 -16.385 1.00 89.44 96 LYS A C 1
ATOM 813 O O . LYS A 1 96 ? 0.383 9.555 -17.398 1.00 89.44 96 LYS A O 1
ATOM 818 N N . LYS A 1 97 ? 0.134 9.880 -15.190 1.00 91.56 97 LYS A N 1
ATOM 819 C CA . LYS A 1 97 ? 1.474 10.467 -15.006 1.00 91.56 97 LYS A CA 1
ATOM 820 C C . LYS A 1 97 ? 2.573 9.496 -15.431 1.00 91.56 97 LYS A C 1
ATOM 822 O O . LYS A 1 97 ? 3.514 9.908 -16.094 1.00 91.56 97 LYS A O 1
ATOM 827 N N . ALA A 1 98 ? 2.453 8.219 -15.074 1.00 91.81 98 ALA A N 1
ATOM 828 C CA . ALA A 1 98 ? 3.402 7.192 -15.488 1.00 91.81 98 ALA A CA 1
ATOM 829 C C . ALA A 1 98 ? 3.389 6.961 -17.014 1.00 91.81 98 ALA A C 1
ATOM 831 O O . ALA A 1 98 ? 4.448 6.863 -17.632 1.00 91.81 98 ALA A O 1
ATOM 832 N N . ALA A 1 99 ? 2.210 6.940 -17.640 1.00 89.56 99 ALA A N 1
ATOM 833 C CA . ALA A 1 99 ? 2.043 6.811 -19.087 1.00 89.56 99 ALA A CA 1
ATOM 834 C C . ALA A 1 99 ? 2.680 7.994 -19.844 1.00 89.56 99 ALA A C 1
ATOM 836 O O . ALA A 1 99 ? 3.388 7.805 -20.837 1.00 89.56 99 ALA A O 1
ATOM 837 N N . ASP A 1 100 ? 2.504 9.210 -19.322 1.00 90.50 100 ASP A N 1
ATOM 838 C CA . ASP A 1 100 ? 3.102 10.434 -19.862 1.00 90.50 100 ASP A CA 1
ATOM 839 C C . ASP A 1 100 ? 4.641 10.423 -19.794 1.00 90.50 100 ASP A C 1
ATOM 841 O O . ASP A 1 100 ? 5.292 11.104 -20.594 1.00 90.50 100 ASP A O 1
ATOM 845 N N . LEU A 1 101 ? 5.235 9.657 -18.867 1.00 88.31 101 LEU A N 1
ATOM 846 C CA . LEU A 1 101 ? 6.687 9.476 -18.760 1.00 88.31 101 LEU A CA 1
ATOM 847 C C . LEU A 1 101 ? 7.231 8.526 -19.826 1.00 88.31 101 LEU A C 1
ATOM 849 O O . LEU A 1 101 ? 8.261 8.814 -20.434 1.00 88.31 101 LEU A O 1
ATOM 853 N N . ILE A 1 102 ? 6.537 7.415 -20.083 1.00 86.00 102 ILE A N 1
ATOM 854 C CA . ILE A 1 102 ? 7.002 6.418 -21.056 1.00 86.00 102 ILE A CA 1
ATOM 855 C C . ILE A 1 102 ? 6.766 6.845 -22.514 1.00 86.00 102 ILE A C 1
ATOM 857 O O . ILE A 1 102 ? 7.464 6.347 -23.394 1.00 86.00 102 ILE A O 1
ATOM 861 N N . ARG A 1 103 ? 5.801 7.748 -22.783 1.00 75.69 103 ARG A N 1
ATOM 862 C CA . ARG A 1 103 ? 5.449 8.307 -24.115 1.00 75.69 103 ARG A CA 1
ATOM 863 C C . ARG A 1 103 ? 5.533 7.291 -25.265 1.00 75.69 103 ARG A C 1
ATOM 865 O O . ARG A 1 103 ? 6.194 7.571 -26.261 1.00 75.69 103 ARG A O 1
ATOM 872 N N . THR A 1 104 ? 4.934 6.109 -25.081 1.00 70.00 104 THR A N 1
ATOM 873 C CA . THR A 1 104 ? 4.925 4.959 -26.019 1.00 70.00 104 THR A CA 1
ATOM 874 C C . THR A 1 104 ? 6.287 4.358 -26.405 1.00 70.00 104 THR A C 1
ATOM 876 O O . THR A 1 104 ? 6.337 3.448 -27.229 1.00 70.00 104 THR A O 1
ATOM 879 N N . ARG A 1 105 ? 7.396 4.794 -25.792 1.00 72.69 105 ARG A N 1
ATOM 880 C CA . ARG A 1 105 ? 8.749 4.249 -26.034 1.00 72.69 105 ARG A CA 1
ATOM 881 C C . ARG A 1 105 ? 9.008 2.936 -25.302 1.00 72.69 105 ARG A C 1
ATOM 883 O O . ARG A 1 105 ? 9.928 2.201 -25.649 1.00 72.69 105 ARG A O 1
ATOM 890 N N . VAL A 1 106 ? 8.222 2.676 -24.264 1.00 80.31 106 VAL A N 1
ATOM 891 C CA . VAL A 1 106 ? 8.384 1.555 -23.342 1.00 80.31 106 VAL A CA 1
ATOM 892 C C . VAL A 1 106 ? 7.061 0.814 -23.230 1.00 80.31 106 VAL A C 1
ATOM 894 O O . VAL A 1 106 ? 5.991 1.419 -23.257 1.00 80.31 106 VAL A O 1
ATOM 897 N N . ASP A 1 107 ? 7.153 -0.503 -23.098 1.00 85.19 107 ASP A N 1
ATOM 898 C CA . ASP A 1 107 ? 6.018 -1.386 -22.862 1.00 85.19 107 ASP A CA 1
ATOM 899 C C . ASP A 1 107 ? 5.283 -1.001 -21.562 1.00 85.19 107 ASP A C 1
ATOM 901 O O . ASP A 1 107 ? 5.894 -0.829 -20.503 1.00 85.19 107 ASP A O 1
ATOM 905 N N . TYR A 1 108 ? 3.958 -0.885 -21.634 1.00 85.94 108 TYR A N 1
ATOM 906 C CA . TYR A 1 108 ? 3.120 -0.496 -20.502 1.00 85.94 108 TYR A CA 1
ATOM 907 C C . TYR A 1 108 ? 3.256 -1.457 -19.311 1.00 85.94 108 TYR A C 1
ATOM 909 O O . TYR A 1 108 ? 3.104 -1.037 -18.164 1.00 85.94 108 TYR A O 1
ATOM 917 N N . LYS A 1 109 ? 3.651 -2.719 -19.541 1.00 86.69 109 LYS A N 1
ATOM 918 C CA . LYS A 1 109 ? 3.854 -3.711 -18.472 1.00 86.69 109 LYS A CA 1
ATOM 919 C C . LYS A 1 109 ? 4.790 -3.238 -17.357 1.00 86.69 109 LYS A C 1
ATOM 921 O O . LYS A 1 109 ? 4.582 -3.606 -16.208 1.00 86.69 109 LYS A O 1
ATOM 926 N N . PHE A 1 110 ? 5.793 -2.404 -17.652 1.00 89.69 110 PHE A N 1
ATOM 927 C CA . PHE A 1 110 ? 6.722 -1.911 -16.627 1.00 89.69 110 PHE A CA 1
ATOM 928 C C . PHE A 1 110 ? 6.018 -1.016 -15.600 1.00 89.69 110 PHE A C 1
ATOM 930 O O . PHE A 1 110 ? 6.295 -1.115 -14.408 1.00 89.69 110 PHE A O 1
ATOM 937 N N . ILE A 1 111 ? 5.064 -0.192 -16.043 1.00 90.00 111 ILE A N 1
ATOM 938 C CA . ILE A 1 111 ? 4.214 0.623 -15.163 1.00 90.00 111 ILE A CA 1
ATOM 939 C C . ILE A 1 111 ? 3.392 -0.294 -14.259 1.00 90.00 111 ILE A C 1
ATOM 941 O O . ILE A 1 111 ? 3.344 -0.093 -13.047 1.00 90.00 111 ILE A O 1
ATOM 945 N N . LEU A 1 112 ? 2.785 -1.322 -14.850 1.00 88.12 112 LEU A N 1
ATOM 946 C CA . LEU A 1 112 ? 1.891 -2.238 -14.151 1.00 88.12 112 LEU A CA 1
ATOM 947 C C . LEU A 1 112 ? 2.610 -3.070 -13.096 1.00 88.12 112 LEU A C 1
ATOM 949 O O . LEU A 1 112 ? 2.120 -3.208 -11.979 1.00 88.12 112 LEU A O 1
ATOM 953 N N . ILE A 1 113 ? 3.788 -3.578 -13.438 1.00 92.31 113 ILE A N 1
ATOM 954 C CA . ILE A 1 113 ? 4.612 -4.379 -12.539 1.00 92.31 113 ILE A CA 1
ATOM 955 C C . ILE A 1 113 ? 5.151 -3.535 -11.382 1.00 92.31 113 ILE A C 1
ATOM 957 O O . ILE A 1 113 ? 5.132 -3.990 -10.240 1.00 92.31 113 ILE A O 1
ATOM 961 N N . LEU A 1 114 ? 5.561 -2.286 -11.634 1.00 93.75 114 LEU A N 1
ATOM 962 C CA . LEU A 1 114 ? 5.959 -1.367 -10.564 1.00 93.75 114 LEU A CA 1
ATOM 963 C C . LEU A 1 114 ? 4.785 -1.013 -9.647 1.00 93.75 114 LEU A C 1
ATOM 965 O O . LEU A 1 114 ? 4.945 -1.022 -8.428 1.00 93.75 114 LEU A O 1
ATOM 969 N N . LEU A 1 115 ? 3.609 -0.733 -10.216 1.00 91.88 115 LEU A N 1
ATOM 970 C CA . LEU A 1 115 ? 2.403 -0.442 -9.444 1.00 91.88 115 LEU A CA 1
ATOM 971 C C . LEU A 1 115 ? 1.999 -1.638 -8.571 1.00 91.88 115 LEU A C 1
ATOM 973 O O . LEU A 1 115 ? 1.691 -1.467 -7.390 1.00 91.88 115 LEU A O 1
ATOM 977 N N . PHE A 1 116 ? 2.044 -2.846 -9.137 1.00 91.88 116 PHE A N 1
ATOM 978 C CA . PHE A 1 116 ? 1.776 -4.087 -8.421 1.00 91.88 116 PHE A CA 1
ATOM 979 C C . PHE A 1 116 ? 2.760 -4.283 -7.265 1.00 91.88 116 PHE A C 1
ATOM 981 O O . PHE A 1 116 ? 2.328 -4.406 -6.120 1.00 91.88 116 PHE A O 1
ATOM 988 N N . LEU A 1 117 ? 4.071 -4.220 -7.529 1.00 95.06 117 LEU A N 1
ATOM 989 C CA . LEU A 1 117 ? 5.100 -4.370 -6.497 1.00 95.06 117 LEU A CA 1
ATOM 990 C C . LEU A 1 117 ? 4.952 -3.318 -5.387 1.00 95.06 117 LEU A C 1
ATOM 992 O O . LEU A 1 117 ? 5.060 -3.644 -4.205 1.00 95.06 117 LEU A O 1
ATOM 996 N N . LYS A 1 118 ? 4.643 -2.065 -5.748 1.00 94.88 118 LYS A N 1
ATOM 997 C CA . LYS A 1 118 ? 4.356 -0.998 -4.783 1.00 94.88 118 LYS A CA 1
ATOM 998 C C . LYS A 1 118 ? 3.168 -1.352 -3.887 1.00 94.88 118 LYS A C 1
ATOM 1000 O O . LYS A 1 118 ? 3.261 -1.200 -2.671 1.00 94.88 118 LYS A O 1
ATOM 1005 N N . ARG A 1 119 ? 2.063 -1.833 -4.466 1.00 93.12 119 ARG A N 1
ATOM 1006 C CA . ARG A 1 119 ? 0.866 -2.239 -3.713 1.00 93.12 119 ARG A CA 1
ATOM 1007 C C . ARG A 1 119 ? 1.144 -3.425 -2.800 1.00 93.12 119 ARG A C 1
ATOM 1009 O O . ARG A 1 119 ? 0.724 -3.377 -1.649 1.00 93.12 119 ARG A O 1
ATOM 1016 N N . VAL A 1 120 ? 1.863 -4.442 -3.279 1.00 94.12 120 VAL A N 1
ATOM 1017 C CA . VAL A 1 120 ? 2.286 -5.585 -2.455 1.00 94.12 120 VAL A CA 1
ATOM 1018 C C . VAL A 1 120 ? 3.098 -5.096 -1.260 1.00 94.12 120 VAL A C 1
ATOM 1020 O O . VAL A 1 120 ? 2.752 -5.410 -0.128 1.00 94.12 120 VAL A O 1
ATOM 1023 N N . SER A 1 121 ? 4.107 -4.253 -1.491 1.00 96.81 121 SER A N 1
ATOM 1024 C CA . SER A 1 121 ? 4.935 -3.716 -0.410 1.00 96.81 121 SER A CA 1
ATOM 1025 C C . SER A 1 121 ? 4.140 -2.888 0.600 1.00 96.81 121 SER A C 1
ATOM 1027 O O . SER A 1 121 ? 4.319 -3.068 1.799 1.00 96.81 121 SER A O 1
ATOM 1029 N N . ASP A 1 122 ? 3.285 -1.967 0.151 1.00 94.56 122 ASP A N 1
ATOM 1030 C CA . ASP A 1 122 ? 2.521 -1.119 1.074 1.00 94.56 122 ASP A CA 1
ATOM 1031 C C . ASP A 1 122 ? 1.480 -1.921 1.858 1.00 94.56 122 ASP A C 1
ATOM 1033 O O . ASP A 1 122 ? 1.180 -1.605 3.011 1.00 94.56 122 ASP A O 1
ATOM 1037 N N . LYS A 1 123 ? 0.900 -2.949 1.233 1.00 92.69 123 LYS A N 1
ATOM 1038 C CA . LYS A 1 123 ? -0.027 -3.847 1.911 1.00 92.69 123 LYS A CA 1
ATOM 1039 C C . LYS A 1 123 ? 0.701 -4.716 2.937 1.00 92.69 123 LYS A C 1
ATOM 1041 O O . LYS A 1 123 ? 0.211 -4.804 4.058 1.00 92.69 123 LYS A O 1
ATOM 1046 N N . TRP A 1 124 ? 1.881 -5.236 2.601 1.00 95.62 124 TRP A N 1
ATOM 1047 C CA . TRP A 1 124 ? 2.729 -5.983 3.530 1.00 95.62 124 TRP A CA 1
ATOM 1048 C C . TRP A 1 124 ? 3.046 -5.158 4.782 1.00 95.62 124 TRP A C 1
ATOM 1050 O O . TRP A 1 124 ? 2.828 -5.627 5.894 1.00 95.62 124 TRP A O 1
ATOM 1060 N N . GLU A 1 125 ? 3.459 -3.893 4.622 1.00 95.56 125 GLU A N 1
ATOM 1061 C CA . GLU A 1 125 ? 3.712 -2.992 5.759 1.00 95.56 125 GLU A CA 1
ATOM 1062 C C . GLU A 1 125 ? 2.465 -2.824 6.631 1.00 95.56 125 GLU A C 1
ATOM 1064 O O . GLU A 1 125 ? 2.549 -2.786 7.860 1.00 95.56 125 GLU A O 1
ATOM 1069 N N . LYS A 1 126 ? 1.286 -2.745 6.003 1.00 90.88 126 LYS A N 1
ATOM 1070 C CA . LYS A 1 126 ? 0.036 -2.598 6.739 1.00 90.88 126 LYS A CA 1
ATOM 1071 C C . LYS A 1 126 ? -0.341 -3.859 7.511 1.00 90.88 126 LYS A C 1
ATOM 1073 O O . LYS A 1 126 ? -0.824 -3.755 8.635 1.00 90.88 126 LYS A O 1
ATOM 1078 N N . GLU A 1 127 ? -0.152 -5.019 6.902 1.00 89.56 127 GLU A N 1
ATOM 1079 C CA . GLU A 1 127 ? -0.382 -6.326 7.516 1.00 89.56 127 GLU A CA 1
ATOM 1080 C C . GLU A 1 127 ? 0.582 -6.556 8.680 1.00 89.56 127 GLU A C 1
ATOM 1082 O O . GLU A 1 127 ? 0.141 -6.927 9.766 1.00 89.56 127 GLU A O 1
ATOM 1087 N N . PHE A 1 128 ? 1.856 -6.196 8.502 1.00 94.19 128 PHE A N 1
ATOM 1088 C CA . PHE A 1 128 ? 2.862 -6.204 9.559 1.00 94.19 128 PHE A CA 1
ATOM 1089 C C . PHE A 1 128 ? 2.432 -5.340 10.751 1.00 94.19 128 PHE A C 1
ATOM 1091 O O . PHE A 1 128 ? 2.446 -5.803 11.886 1.00 94.19 128 PHE A O 1
ATOM 1098 N N . GLU A 1 129 ? 1.992 -4.094 10.522 1.00 92.81 129 GLU A N 1
ATOM 1099 C CA . GLU A 1 129 ? 1.510 -3.218 11.602 1.00 92.81 129 GLU A CA 1
ATOM 1100 C C . GLU A 1 129 ? 0.338 -3.820 12.389 1.00 92.81 129 GLU A C 1
ATOM 1102 O O . GLU A 1 129 ? 0.196 -3.548 13.585 1.00 92.81 129 GLU A O 1
ATOM 1107 N N . VAL A 1 130 ? -0.544 -4.557 11.710 1.00 89.25 130 VAL A N 1
ATOM 1108 C CA . VAL A 1 130 ? -1.704 -5.206 12.330 1.00 89.25 130 VAL A CA 1
ATOM 1109 C C . VAL A 1 130 ? -1.244 -6.404 13.152 1.00 89.25 130 VAL A C 1
ATOM 1111 O O . VAL A 1 130 ? -1.514 -6.432 14.351 1.00 89.25 130 VAL A O 1
ATOM 1114 N N . ALA A 1 131 ? -0.484 -7.323 12.552 1.00 86.88 131 ALA A N 1
ATOM 1115 C CA . ALA A 1 131 ? 0.040 -8.508 13.227 1.00 86.88 131 ALA A CA 1
ATOM 1116 C C . ALA A 1 131 ? 0.914 -8.140 14.436 1.00 86.88 131 ALA A C 1
ATOM 1118 O O . ALA A 1 131 ? 0.773 -8.722 15.508 1.00 86.88 131 ALA A O 1
ATOM 1119 N N . TYR A 1 132 ? 1.745 -7.103 14.302 1.00 89.75 132 TYR A N 1
ATOM 1120 C CA . TYR A 1 132 ? 2.582 -6.586 15.383 1.00 89.75 132 TYR A CA 1
ATOM 1121 C C . TYR A 1 132 ? 1.752 -6.119 16.581 1.00 89.75 132 TYR A C 1
ATOM 1123 O O . TYR A 1 132 ? 2.047 -6.472 17.721 1.00 89.75 132 TYR A O 1
ATOM 1131 N N . LYS A 1 133 ? 0.680 -5.354 16.341 1.00 88.81 133 LYS A N 1
ATOM 1132 C CA . LYS A 1 133 ? -0.211 -4.894 17.418 1.00 88.81 133 LYS A CA 1
ATOM 1133 C C . LYS A 1 133 ? -0.954 -6.050 18.069 1.00 88.81 133 LYS A C 1
ATOM 1135 O O . LYS A 1 133 ? -1.024 -6.101 19.289 1.00 88.81 133 LYS A O 1
ATOM 1140 N N . GLU A 1 134 ? -1.451 -6.993 17.276 1.00 84.69 134 GLU A N 1
ATOM 1141 C CA . GLU A 1 134 ? -2.119 -8.184 17.805 1.00 84.69 134 GLU A CA 1
ATOM 1142 C C . GLU A 1 134 ? -1.177 -9.051 18.651 1.00 84.69 134 GLU A C 1
ATOM 1144 O O . GLU A 1 134 ? -1.606 -9.626 19.650 1.00 84.69 134 GLU A O 1
ATOM 1149 N N . ALA A 1 135 ? 0.099 -9.149 18.278 1.00 87.56 135 ALA A N 1
ATOM 1150 C CA . ALA A 1 135 ? 1.116 -9.851 19.053 1.00 87.56 135 ALA A CA 1
ATOM 1151 C C . ALA A 1 135 ? 1.416 -9.141 20.385 1.00 87.56 135 ALA A C 1
ATOM 11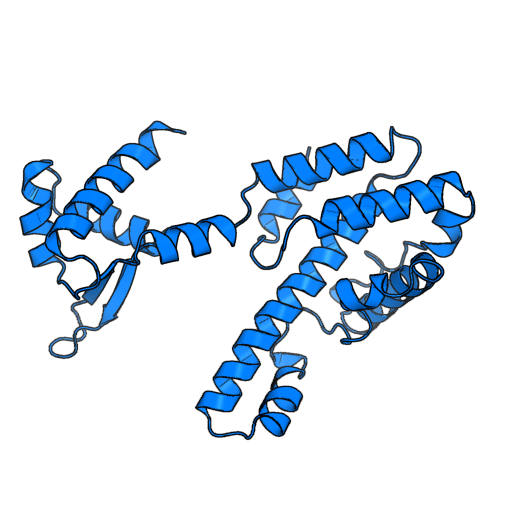53 O O . ALA A 1 135 ? 1.446 -9.792 21.431 1.00 87.56 135 ALA A O 1
ATOM 1154 N N . LEU A 1 136 ? 1.552 -7.811 20.372 1.00 87.56 136 LEU A N 1
ATOM 1155 C CA . LEU A 1 136 ? 1.696 -7.013 21.595 1.00 87.56 136 LEU A CA 1
ATOM 1156 C C . LEU A 1 136 ? 0.483 -7.165 22.525 1.00 87.56 136 LEU A C 1
ATOM 1158 O O . LEU A 1 136 ? 0.651 -7.363 23.727 1.00 87.56 136 LEU A O 1
ATOM 1162 N N . ASP A 1 137 ? -0.734 -7.142 21.978 1.00 90.62 137 ASP A N 1
ATOM 1163 C CA . ASP A 1 137 ? -1.974 -7.309 22.748 1.00 90.62 137 ASP A CA 1
ATOM 1164 C C . ASP A 1 137 ? -2.084 -8.712 23.382 1.00 90.62 137 ASP A C 1
ATOM 1166 O O . ASP A 1 137 ? -2.737 -8.887 24.412 1.00 90.62 137 ASP A O 1
ATOM 1170 N N . LYS A 1 138 ? -1.408 -9.714 22.803 1.00 89.81 138 LYS A N 1
ATOM 1171 C CA . LYS A 1 138 ? -1.264 -11.071 23.364 1.00 89.81 138 LYS A CA 1
ATOM 1172 C C . LYS A 1 138 ? -0.160 -11.178 24.426 1.00 89.81 138 LYS A C 1
ATOM 1174 O O . LYS A 1 138 ? 0.001 -12.246 25.014 1.00 89.81 138 LYS A O 1
ATOM 1179 N N . GLY A 1 139 ? 0.563 -10.092 24.700 1.00 93.69 139 GLY A N 1
ATOM 1180 C CA . GLY A 1 139 ? 1.567 -10.008 25.760 1.00 93.69 139 GLY A CA 1
ATOM 1181 C C . GLY A 1 139 ? 2.990 -10.384 25.342 1.00 93.69 139 GLY A C 1
ATOM 1182 O O . GLY A 1 139 ? 3.813 -10.625 26.223 1.00 93.69 139 GLY A O 1
ATOM 1183 N N . LEU A 1 140 ? 3.287 -10.448 24.039 1.00 95.31 140 LEU A N 1
ATOM 1184 C CA . LEU A 1 140 ? 4.660 -10.623 23.553 1.00 95.31 140 LEU A CA 1
ATOM 1185 C C . LEU A 1 140 ? 5.487 -9.352 23.803 1.00 95.31 140 LEU A C 1
ATOM 1187 O O . LEU A 1 140 ? 4.951 -8.240 23.803 1.00 95.31 140 LEU A O 1
ATOM 1191 N N . SER A 1 141 ? 6.802 -9.509 23.986 1.00 97.00 141 SER A N 1
ATOM 1192 C CA . SER A 1 141 ? 7.731 -8.368 23.978 1.00 97.00 141 SER A CA 1
ATOM 1193 C C . SER A 1 141 ? 7.774 -7.680 22.606 1.00 97.00 141 SER A C 1
ATOM 1195 O O . SER A 1 141 ? 7.320 -8.241 21.609 1.00 97.00 141 SER A O 1
ATOM 1197 N N . GLU A 1 142 ? 8.327 -6.465 22.522 1.00 94.31 142 GLU A N 1
ATOM 1198 C CA . GLU A 1 142 ? 8.449 -5.758 21.238 1.00 94.31 142 GLU A CA 1
ATOM 1199 C C . GLU A 1 142 ? 9.279 -6.552 20.221 1.00 94.31 142 GLU A C 1
ATOM 1201 O O . GLU A 1 142 ? 8.934 -6.602 19.041 1.00 94.31 142 GLU A O 1
ATOM 1206 N N . GLU A 1 143 ? 10.358 -7.195 20.662 1.00 96.12 143 GLU A N 1
ATOM 1207 C CA . GLU A 1 143 ? 11.212 -8.016 19.809 1.00 96.12 143 GLU A CA 1
ATOM 1208 C C . GLU A 1 143 ? 10.482 -9.269 19.316 1.00 96.12 143 GLU A C 1
ATOM 1210 O O . GLU A 1 143 ? 10.479 -9.546 18.117 1.00 96.12 143 GLU A O 1
ATOM 1215 N N . GLU A 1 144 ? 9.815 -9.997 20.215 1.00 94.19 144 GLU A N 1
ATOM 1216 C CA . GLU A 1 144 ? 9.047 -11.195 19.856 1.00 94.19 144 GLU A CA 1
ATOM 1217 C C . GLU A 1 144 ? 7.872 -10.850 18.941 1.00 94.19 144 GLU A C 1
ATOM 1219 O O . GLU A 1 144 ? 7.639 -11.538 17.952 1.00 94.19 144 GLU A O 1
ATOM 1224 N N . ALA A 1 145 ? 7.161 -9.757 19.223 1.00 93.38 145 ALA A N 1
ATOM 1225 C CA . ALA A 1 145 ? 6.053 -9.298 18.399 1.00 93.38 145 ALA A CA 1
ATOM 1226 C C . ALA A 1 145 ? 6.516 -8.894 16.994 1.00 93.38 145 ALA A C 1
ATOM 1228 O O . ALA A 1 145 ? 5.795 -9.128 16.024 1.00 93.38 145 ALA A O 1
ATOM 1229 N N . ARG A 1 146 ? 7.711 -8.297 16.855 1.00 94.00 146 ARG A N 1
ATOM 1230 C CA . ARG A 1 146 ? 8.287 -7.975 15.540 1.00 94.00 146 ARG A CA 1
ATOM 1231 C C . ARG A 1 146 ? 8.608 -9.227 14.747 1.00 94.00 146 ARG A C 1
ATOM 1233 O O . ARG A 1 146 ? 8.307 -9.249 13.562 1.00 94.00 146 ARG A O 1
ATOM 1240 N N . GLU A 1 147 ? 9.230 -10.227 15.365 1.00 94.44 147 GLU A N 1
ATOM 1241 C CA . GLU A 1 147 ? 9.551 -11.477 14.671 1.00 94.44 147 GLU A CA 1
ATOM 1242 C C . GLU A 1 147 ? 8.280 -12.252 14.305 1.00 94.44 147 GLU A C 1
ATOM 1244 O O . GLU A 1 147 ? 8.144 -12.683 13.162 1.00 94.44 147 GLU A O 1
ATOM 1249 N N . GLU A 1 148 ? 7.300 -12.317 15.211 1.00 90.38 148 GLU A N 1
ATOM 1250 C CA . GLU A 1 148 ? 5.980 -12.905 14.951 1.00 90.38 148 GLU A CA 1
ATOM 1251 C C . GLU A 1 148 ? 5.293 -12.231 13.751 1.00 90.38 148 GLU A C 1
ATOM 1253 O O . GLU A 1 148 ? 4.826 -12.900 12.829 1.00 90.38 148 GLU A O 1
ATOM 1258 N N . ALA A 1 149 ? 5.289 -10.897 13.709 1.00 92.75 149 ALA A N 1
ATOM 1259 C CA . ALA A 1 149 ? 4.617 -10.126 12.668 1.00 92.75 149 ALA A CA 1
ATOM 1260 C C . ALA A 1 149 ? 5.233 -10.264 11.266 1.00 92.75 149 ALA A C 1
ATOM 1262 O O . ALA A 1 149 ? 4.592 -9.846 10.307 1.00 92.75 149 ALA A O 1
ATOM 1263 N N . LYS A 1 150 ? 6.444 -10.827 11.129 1.00 92.69 150 LYS A N 1
ATOM 1264 C CA . LYS A 1 150 ? 7.087 -11.104 9.828 1.00 92.69 150 LYS A CA 1
ATOM 1265 C C . LYS A 1 150 ? 6.636 -12.420 9.203 1.00 92.69 150 LYS A C 1
ATOM 1267 O O . LYS A 1 150 ? 6.967 -12.689 8.046 1.00 92.69 150 LYS A O 1
ATOM 1272 N N . HIS A 1 151 ? 5.963 -13.286 9.962 1.00 90.25 151 HIS A N 1
ATOM 1273 C CA . HIS A 1 151 ? 5.567 -14.593 9.457 1.00 90.25 151 HIS A CA 1
ATOM 1274 C C . HIS A 1 151 ? 4.601 -14.458 8.275 1.00 90.25 151 HIS A C 1
ATOM 1276 O O . HIS A 1 151 ? 3.590 -13.763 8.349 1.00 90.25 151 HIS A O 1
ATOM 1282 N N . SER A 1 152 ? 4.872 -15.203 7.199 1.00 90.50 152 SER A N 1
ATOM 1283 C CA . SER A 1 152 ? 4.107 -15.145 5.943 1.00 90.50 152 SER A CA 1
ATOM 1284 C C . SER A 1 152 ? 2.612 -15.431 6.099 1.00 90.50 152 SER A C 1
ATOM 1286 O O . SER A 1 152 ? 1.827 -14.983 5.275 1.00 90.50 152 SER A O 1
ATOM 1288 N N . VAL A 1 153 ? 2.194 -16.107 7.175 1.00 89.44 153 VAL A N 1
ATOM 1289 C CA . VAL A 1 153 ? 0.778 -16.370 7.491 1.00 89.44 153 VAL A CA 1
ATOM 1290 C C . VAL A 1 153 ? -0.060 -15.095 7.650 1.00 89.44 153 VAL A C 1
ATOM 1292 O O . VAL A 1 153 ? -1.270 -15.133 7.435 1.00 89.44 153 VAL A O 1
ATOM 1295 N N . TYR A 1 154 ? 0.566 -13.973 8.014 1.00 88.81 154 TYR A N 1
ATOM 1296 C CA . TYR A 1 154 ? -0.112 -12.689 8.195 1.00 88.81 154 TYR A CA 1
ATOM 1297 C C . TYR A 1 154 ? -0.182 -11.850 6.917 1.00 88.81 154 TYR A C 1
ATOM 1299 O O . TYR A 1 154 ? -0.833 -10.806 6.917 1.00 88.81 154 TYR A O 1
ATOM 1307 N N . HIS A 1 155 ? 0.473 -12.287 5.840 1.00 92.00 155 HIS A N 1
ATOM 1308 C CA . HIS A 1 155 ? 0.673 -11.484 4.642 1.00 92.00 155 HIS A CA 1
ATOM 1309 C C . HIS A 1 155 ? -0.033 -12.085 3.424 1.00 92.00 155 HIS A C 1
ATOM 1311 O O . HIS A 1 155 ? -0.031 -13.299 3.238 1.00 92.00 155 HIS A O 1
ATOM 1317 N N . GLU A 1 156 ? -0.612 -11.236 2.562 1.00 91.06 156 GLU A N 1
ATOM 1318 C CA . GLU A 1 156 ? -1.207 -11.697 1.289 1.00 91.06 156 GLU A CA 1
ATOM 1319 C C . GLU A 1 156 ? -0.150 -12.350 0.389 1.00 91.06 156 GLU A C 1
ATOM 1321 O O . GLU A 1 156 ? -0.438 -13.342 -0.274 1.00 91.06 156 GLU A O 1
ATOM 1326 N N . PHE A 1 157 ? 1.064 -11.796 0.387 1.00 93.50 157 PHE A N 1
ATOM 1327 C CA . PHE A 1 157 ? 2.198 -12.311 -0.370 1.00 93.50 157 PHE A CA 1
ATOM 1328 C C . PHE A 1 157 ? 3.434 -12.437 0.518 1.00 93.50 157 PHE A C 1
ATOM 1330 O O . PHE A 1 157 ? 3.747 -11.538 1.303 1.00 93.50 157 PHE A O 1
ATOM 1337 N N . ASP A 1 158 ? 4.185 -13.520 0.331 1.00 95.19 158 ASP A N 1
ATOM 1338 C CA . ASP A 1 158 ? 5.488 -13.719 0.961 1.00 95.19 158 ASP A CA 1
ATOM 1339 C C . ASP A 1 158 ? 6.552 -12.906 0.208 1.00 95.19 158 ASP A C 1
ATOM 1341 O O . ASP A 1 158 ? 7.067 -13.314 -0.840 1.00 95.19 158 ASP A O 1
ATOM 1345 N N . LEU A 1 159 ? 6.843 -11.718 0.740 1.00 95.94 159 LEU A N 1
ATOM 1346 C CA . LEU A 1 159 ? 7.862 -10.797 0.254 1.00 95.94 159 LEU A CA 1
ATOM 1347 C C . LEU A 1 159 ? 8.866 -10.512 1.385 1.00 95.94 159 LEU A C 1
ATOM 1349 O O . LEU A 1 159 ? 8.469 -9.967 2.414 1.00 95.94 159 LEU A O 1
ATOM 1353 N N . PRO A 1 160 ? 10.166 -10.818 1.214 1.00 96.19 160 PRO A N 1
ATOM 1354 C CA . PRO A 1 160 ? 11.180 -10.445 2.196 1.00 96.19 160 PRO A CA 1
ATOM 1355 C C . PRO A 1 160 ? 11.272 -8.935 2.414 1.00 96.19 160 PRO A C 1
ATOM 1357 O O . PRO A 1 160 ? 11.199 -8.156 1.460 1.00 96.19 160 PRO A O 1
ATOM 1360 N N . GLU A 1 161 ? 11.555 -8.529 3.654 1.00 95.31 161 GLU A N 1
ATOM 1361 C CA . GLU A 1 161 ? 11.657 -7.118 4.041 1.00 95.31 161 GLU A CA 1
ATOM 1362 C C . GLU A 1 161 ? 12.656 -6.332 3.179 1.00 95.31 161 GLU A C 1
ATOM 1364 O O . GLU A 1 161 ? 12.405 -5.182 2.820 1.00 95.31 161 GLU A O 1
ATOM 1369 N N . GLU A 1 162 ? 13.782 -6.935 2.782 1.00 96.12 162 GLU A N 1
ATOM 1370 C CA . GLU A 1 162 ? 14.783 -6.280 1.928 1.00 96.12 162 GLU A CA 1
ATOM 1371 C C . GLU A 1 162 ? 14.247 -5.846 0.550 1.00 96.12 162 GLU A C 1
ATOM 1373 O O . GLU A 1 162 ? 14.831 -4.960 -0.087 1.00 96.12 162 GLU A O 1
ATOM 1378 N N . PHE A 1 163 ? 13.136 -6.440 0.108 1.00 97.06 163 PHE A N 1
ATOM 1379 C CA . PHE A 1 163 ? 12.449 -6.146 -1.146 1.00 97.06 163 PHE A CA 1
ATOM 1380 C C . PHE A 1 163 ? 11.172 -5.322 -0.954 1.00 97.06 163 PHE A C 1
ATOM 1382 O O . PHE A 1 163 ? 10.438 -5.095 -1.915 1.00 97.06 163 PHE A O 1
ATOM 1389 N N . LEU A 1 164 ? 10.926 -4.798 0.249 1.00 97.31 164 LEU A N 1
ATOM 1390 C CA . LEU A 1 164 ? 9.949 -3.727 0.416 1.00 97.31 164 LEU A CA 1
ATOM 1391 C C . LEU A 1 164 ? 10.379 -2.507 -0.399 1.00 97.31 164 LEU A C 1
ATOM 1393 O O . LEU A 1 164 ? 11.565 -2.199 -0.531 1.00 97.31 164 LEU A O 1
ATOM 1397 N N . TRP A 1 165 ? 9.397 -1.797 -0.939 1.00 97.00 165 TRP A N 1
ATOM 1398 C CA . TRP A 1 165 ? 9.558 -0.685 -1.865 1.00 97.00 165 TRP A CA 1
ATOM 1399 C C . TRP A 1 165 ? 10.573 0.347 -1.375 1.00 97.00 165 TRP A C 1
ATOM 1401 O O . TRP A 1 165 ? 11.499 0.720 -2.101 1.00 97.00 165 TRP A O 1
ATOM 1411 N N . ASP A 1 166 ? 10.437 0.761 -0.114 1.00 94.50 166 ASP A N 1
ATOM 1412 C CA . ASP A 1 166 ? 11.321 1.754 0.486 1.00 94.50 166 ASP A CA 1
ATOM 1413 C C . ASP A 1 166 ? 12.736 1.203 0.724 1.00 94.50 166 ASP A C 1
ATOM 1415 O O . ASP A 1 166 ? 13.694 1.969 0.674 1.00 94.50 166 ASP A O 1
ATOM 1419 N N . ASN A 1 167 ? 12.908 -0.115 0.884 1.00 95.69 167 ASN A N 1
ATOM 1420 C CA . ASN A 1 167 ? 14.218 -0.770 0.973 1.00 95.69 167 ASN A CA 1
ATOM 1421 C C . ASN A 1 167 ? 14.881 -0.960 -0.399 1.00 95.69 167 ASN A C 1
ATOM 1423 O O . ASN A 1 167 ? 16.097 -0.800 -0.515 1.00 95.69 167 ASN A O 1
ATOM 1427 N N . ILE A 1 168 ? 14.104 -1.233 -1.451 1.00 94.75 168 ILE A N 1
ATOM 1428 C CA . ILE A 1 168 ? 14.597 -1.325 -2.832 1.00 94.75 168 ILE A CA 1
ATOM 1429 C C . ILE A 1 168 ? 15.211 0.002 -3.279 1.00 94.75 168 ILE A C 1
ATOM 1431 O O . ILE A 1 168 ? 16.309 0.022 -3.832 1.00 94.75 168 ILE A O 1
ATOM 1435 N N . ARG A 1 169 ? 14.528 1.117 -3.015 1.00 91.88 169 ARG A N 1
ATOM 1436 C CA . ARG A 1 169 ? 14.930 2.439 -3.516 1.00 91.88 169 ARG A CA 1
ATOM 1437 C C . ARG A 1 169 ? 16.055 3.124 -2.731 1.00 91.88 169 ARG A C 1
ATOM 1439 O O . ARG A 1 169 ? 16.467 4.211 -3.129 1.00 91.88 169 ARG A O 1
ATOM 1446 N N . LYS A 1 170 ? 16.549 2.528 -1.634 1.00 91.19 170 LYS A N 1
ATOM 1447 C CA . LYS A 1 170 ? 17.662 3.090 -0.837 1.00 91.19 170 LYS A CA 1
ATOM 1448 C C . LYS A 1 170 ? 18.933 3.266 -1.663 1.00 91.19 170 LYS A C 1
ATOM 1450 O O . LYS A 1 170 ? 19.651 4.242 -1.472 1.00 91.19 170 LYS A O 1
ATOM 1455 N N . ASP A 1 171 ? 19.196 2.332 -2.573 1.00 89.75 171 ASP A N 1
ATOM 1456 C CA . ASP A 1 171 ? 20.322 2.397 -3.500 1.00 89.75 171 ASP A CA 1
ATOM 1457 C C . ASP A 1 171 ? 19.806 2.592 -4.925 1.00 89.75 171 ASP A C 1
ATOM 1459 O O . ASP A 1 171 ? 19.409 1.649 -5.612 1.00 89.75 171 ASP A O 1
ATOM 1463 N N . VAL A 1 172 ? 19.821 3.846 -5.371 1.00 84.88 172 VAL A N 1
ATOM 1464 C CA . VAL A 1 172 ? 19.308 4.226 -6.689 1.00 84.88 172 VAL A CA 1
ATOM 1465 C C . VAL A 1 172 ? 20.145 3.633 -7.827 1.00 84.88 172 VAL A C 1
ATOM 1467 O O . VAL A 1 172 ? 19.605 3.354 -8.895 1.00 84.88 172 VAL A O 1
ATOM 1470 N N . ASN A 1 173 ? 21.441 3.387 -7.613 1.00 89.12 173 ASN A N 1
ATOM 1471 C CA . ASN A 1 173 ? 22.317 2.826 -8.646 1.00 89.12 173 ASN A CA 1
ATOM 1472 C C . ASN A 1 173 ? 22.030 1.340 -8.878 1.00 89.12 173 ASN A C 1
ATOM 1474 O O . ASN A 1 173 ? 22.151 0.850 -9.999 1.00 89.12 173 ASN A O 1
ATOM 1478 N N . ARG A 1 174 ? 21.611 0.631 -7.825 1.00 94.31 174 ARG A N 1
ATOM 1479 C CA . ARG A 1 174 ? 21.234 -0.789 -7.884 1.00 94.31 174 ARG A CA 1
ATOM 1480 C C . ARG A 1 174 ? 19.738 -1.012 -8.066 1.00 94.31 174 ARG A C 1
ATOM 1482 O O . ARG A 1 174 ? 19.282 -2.152 -8.028 1.00 94.31 174 ARG A O 1
ATOM 1489 N N . LEU A 1 175 ? 18.970 0.048 -8.296 1.00 94.38 175 LEU A N 1
ATOM 1490 C CA . LEU A 1 175 ? 17.520 -0.018 -8.445 1.00 94.38 175 LEU A CA 1
ATOM 1491 C C . LEU A 1 175 ? 17.054 -1.069 -9.480 1.00 94.38 175 LEU A C 1
ATOM 1493 O O . LEU A 1 175 ? 16.182 -1.865 -9.130 1.00 94.38 175 LEU A O 1
ATOM 1497 N N . PRO A 1 176 ? 17.634 -1.169 -10.698 1.00 96.19 176 PRO A N 1
ATOM 1498 C CA . PRO A 1 176 ? 17.198 -2.166 -11.679 1.00 96.19 176 PRO A CA 1
ATOM 1499 C C . PRO A 1 176 ? 17.480 -3.608 -11.234 1.00 96.19 176 PRO A C 1
ATOM 1501 O O . PRO A 1 176 ? 16.654 -4.503 -11.423 1.00 96.19 176 PRO A O 1
ATOM 1504 N N . GLU A 1 177 ? 18.638 -3.829 -10.608 1.00 96.44 177 GLU A N 1
ATOM 1505 C CA . GLU A 1 177 ? 19.040 -5.128 -10.061 1.00 96.44 177 GLU A CA 1
ATOM 1506 C C . GLU A 1 177 ? 18.091 -5.553 -8.936 1.00 96.44 177 GLU A C 1
ATOM 1508 O O . GLU A 1 177 ? 17.522 -6.643 -8.983 1.00 96.44 177 GLU A O 1
ATOM 1513 N N . ARG A 1 178 ? 17.856 -4.662 -7.965 1.00 96.62 178 ARG A N 1
ATOM 1514 C CA . ARG A 1 178 ? 16.999 -4.934 -6.806 1.00 96.62 178 ARG A CA 1
ATOM 1515 C C . ARG A 1 178 ? 15.545 -5.171 -7.197 1.00 96.62 178 ARG A C 1
ATOM 1517 O O . ARG A 1 178 ? 14.924 -6.058 -6.627 1.00 96.62 178 ARG A O 1
ATOM 1524 N N . LEU A 1 179 ? 15.008 -4.426 -8.166 1.00 96.69 179 LEU A N 1
ATOM 1525 C CA . LEU A 1 179 ? 13.649 -4.651 -8.672 1.00 96.69 179 LEU A CA 1
ATOM 1526 C C . LEU A 1 179 ? 13.518 -6.013 -9.358 1.00 96.69 179 LEU A C 1
ATOM 1528 O O . LEU A 1 179 ? 12.582 -6.752 -9.071 1.00 96.69 179 LEU A O 1
ATOM 1532 N N . SER A 1 180 ? 14.467 -6.368 -10.227 1.00 96.06 180 SER A N 1
ATOM 1533 C CA . SER A 1 180 ? 14.443 -7.665 -10.920 1.00 96.06 180 SER A CA 1
ATOM 1534 C C . SER A 1 180 ? 14.565 -8.823 -9.924 1.00 96.06 180 SER A C 1
ATOM 1536 O O . SER A 1 180 ? 13.843 -9.814 -10.017 1.00 96.06 180 SER A O 1
ATOM 1538 N N . GLN A 1 181 ? 15.433 -8.672 -8.919 1.00 96.12 181 GLN A N 1
ATOM 1539 C CA . GLN A 1 181 ? 15.576 -9.643 -7.839 1.00 96.12 181 GLN A CA 1
ATOM 1540 C C . GLN A 1 181 ? 14.299 -9.750 -6.994 1.00 96.12 181 GLN A C 1
ATOM 1542 O O . GLN A 1 181 ? 13.863 -10.863 -6.709 1.00 96.12 181 GLN A O 1
ATOM 1547 N N . ALA A 1 182 ? 13.675 -8.621 -6.647 1.00 96.69 182 ALA A N 1
ATOM 1548 C CA . ALA A 1 182 ? 12.427 -8.590 -5.891 1.00 96.69 182 ALA A CA 1
ATOM 1549 C C . ALA A 1 182 ? 11.309 -9.356 -6.603 1.00 96.69 182 ALA A C 1
ATOM 1551 O O . ALA A 1 182 ? 10.655 -10.185 -5.982 1.00 96.69 182 ALA A O 1
ATOM 1552 N N . LEU A 1 183 ? 11.120 -9.129 -7.908 1.00 96.31 183 LEU A N 1
ATOM 1553 C CA . LEU A 1 183 ? 10.093 -9.824 -8.691 1.00 96.31 183 LEU A CA 1
ATOM 1554 C C . LEU A 1 183 ? 10.345 -11.324 -8.781 1.00 96.31 183 LEU A C 1
ATOM 1556 O O . LEU A 1 183 ? 9.411 -12.110 -8.637 1.00 96.31 183 LEU A O 1
ATOM 1560 N N . LYS A 1 184 ? 11.604 -11.722 -8.981 1.00 95.56 184 LYS A N 1
ATOM 1561 C CA . LYS A 1 184 ? 11.984 -13.132 -9.019 1.00 95.56 184 LYS A CA 1
ATOM 1562 C C . LYS A 1 184 ? 11.698 -13.819 -7.684 1.00 95.56 184 LYS A C 1
ATOM 1564 O O . LYS A 1 184 ? 11.045 -14.855 -7.669 1.00 95.56 184 LYS A O 1
ATOM 1569 N N . VAL A 1 185 ? 12.136 -13.230 -6.571 1.00 96.38 185 VAL A N 1
ATOM 1570 C CA . VAL A 1 185 ? 11.905 -13.784 -5.228 1.00 96.38 185 VAL A CA 1
ATOM 1571 C C . VAL A 1 185 ? 10.413 -13.819 -4.897 1.00 96.38 185 VAL A C 1
ATOM 1573 O O . VAL A 1 185 ? 9.926 -14.820 -4.375 1.00 96.38 185 VAL A O 1
ATOM 1576 N N . LEU A 1 186 ? 9.675 -12.765 -5.254 1.00 95.81 186 LEU A N 1
ATOM 1577 C CA . LEU A 1 186 ? 8.228 -12.709 -5.081 1.00 95.81 186 LEU A CA 1
ATOM 1578 C C . LEU A 1 186 ? 7.539 -13.842 -5.864 1.00 95.81 186 LEU A C 1
ATOM 1580 O O . LEU A 1 186 ? 6.736 -14.566 -5.290 1.00 95.81 186 LEU A O 1
ATOM 1584 N N . ALA A 1 187 ? 7.895 -14.082 -7.126 1.00 95.38 187 ALA A N 1
ATOM 1585 C CA . ALA A 1 187 ? 7.344 -15.196 -7.907 1.00 95.38 187 ALA A CA 1
ATOM 1586 C C . ALA A 1 187 ? 7.779 -16.582 -7.387 1.00 95.38 187 ALA A C 1
ATOM 1588 O O . ALA A 1 187 ? 7.012 -17.545 -7.405 1.00 95.38 187 ALA A O 1
ATOM 1589 N N . GLU A 1 188 ? 9.013 -16.722 -6.902 1.00 95.56 188 GLU A N 1
ATOM 1590 C CA . GLU A 1 188 ? 9.506 -17.983 -6.339 1.00 95.56 188 GLU A CA 1
ATOM 1591 C C . GLU A 1 188 ? 8.715 -18.396 -5.094 1.00 95.56 188 GLU A C 1
ATOM 1593 O O . GLU A 1 188 ? 8.359 -19.574 -4.974 1.00 95.56 188 GLU A O 1
ATOM 1598 N N . ARG A 1 189 ? 8.411 -17.436 -4.213 1.00 95.38 189 ARG A N 1
ATOM 1599 C CA . ARG A 1 189 ? 7.691 -17.657 -2.951 1.00 95.38 189 ARG A CA 1
ATOM 1600 C C . ARG A 1 189 ? 6.168 -17.690 -3.088 1.00 95.38 189 ARG A C 1
ATOM 1602 O O . ARG A 1 189 ? 5.512 -18.270 -2.232 1.00 95.38 189 ARG A O 1
ATOM 1609 N N . ASN A 1 190 ? 5.625 -17.136 -4.171 1.00 93.94 190 ASN A N 1
ATOM 1610 C CA . ASN A 1 190 ? 4.186 -17.040 -4.429 1.00 93.94 190 ASN A CA 1
ATOM 1611 C C . ASN A 1 190 ? 3.885 -17.696 -5.793 1.00 93.94 190 ASN A C 1
ATOM 1613 O O . ASN A 1 190 ? 3.972 -17.029 -6.831 1.00 93.94 190 ASN A O 1
ATOM 1617 N N . PRO A 1 191 ? 3.626 -19.023 -5.833 1.00 91.50 191 PRO A N 1
ATOM 1618 C CA . PRO A 1 191 ? 3.526 -19.800 -7.072 1.00 91.50 191 PRO A CA 1
ATOM 1619 C C . PRO A 1 191 ? 2.525 -19.264 -8.102 1.00 91.50 191 PRO A C 1
ATOM 1621 O O . PRO A 1 191 ? 2.741 -19.433 -9.299 1.00 91.50 191 PRO A O 1
ATOM 1624 N N . GLU A 1 192 ? 1.459 -18.608 -7.654 1.00 89.44 192 GLU A N 1
ATOM 1625 C CA . GLU A 1 192 ? 0.429 -17.976 -8.479 1.00 89.44 192 GLU A CA 1
ATOM 1626 C C . GLU A 1 192 ? 0.930 -16.769 -9.289 1.00 89.44 192 GLU A C 1
ATOM 1628 O O . GLU A 1 192 ? 0.284 -16.378 -10.259 1.00 89.44 192 GLU A O 1
ATOM 1633 N N . LEU A 1 193 ? 2.084 -16.196 -8.930 1.00 91.00 193 LEU A N 1
ATOM 1634 C CA . LEU A 1 193 ? 2.701 -15.070 -9.639 1.00 91.00 193 LEU A CA 1
ATOM 1635 C C . LEU A 1 193 ? 3.764 -15.505 -10.665 1.00 91.00 193 LEU A C 1
ATOM 1637 O O . LEU A 1 193 ? 4.241 -14.678 -11.451 1.00 91.00 193 LEU A O 1
ATOM 1641 N N . ARG A 1 194 ? 4.145 -16.791 -10.685 1.00 89.19 194 ARG A N 1
ATOM 1642 C CA . ARG A 1 194 ? 5.149 -17.323 -11.624 1.00 89.19 194 ARG A CA 1
ATOM 1643 C C . ARG A 1 194 ? 4.683 -17.206 -13.068 1.00 89.19 194 ARG A C 1
ATOM 1645 O O . ARG A 1 194 ? 3.535 -17.496 -13.390 1.00 89.19 194 ARG A O 1
ATOM 1652 N N . GLY A 1 195 ? 5.585 -16.800 -13.952 1.00 83.75 195 GLY A N 1
ATOM 1653 C CA . GLY A 1 195 ? 5.292 -16.529 -15.359 1.00 83.75 195 GLY A CA 1
ATOM 1654 C C . GLY A 1 195 ? 4.492 -15.245 -15.611 1.00 83.75 195 GLY A C 1
ATOM 1655 O O . GLY A 1 195 ? 4.301 -14.877 -16.770 1.00 83.75 195 GLY A O 1
ATOM 1656 N N . VAL A 1 196 ? 4.027 -14.546 -14.569 1.00 85.12 196 VAL A N 1
ATOM 1657 C CA . VAL A 1 196 ? 3.283 -13.283 -14.703 1.00 85.12 196 VAL A CA 1
ATOM 1658 C C . VAL A 1 196 ? 4.214 -12.095 -14.488 1.00 85.12 196 VAL A C 1
ATOM 1660 O O . VAL A 1 196 ? 4.253 -11.184 -15.314 1.00 85.12 196 VAL A O 1
ATOM 1663 N N . ILE A 1 197 ? 4.984 -12.111 -13.397 1.00 86.69 197 ILE A N 1
ATOM 1664 C CA . ILE A 1 197 ? 5.799 -10.960 -12.974 1.00 86.69 197 ILE A CA 1
ATOM 1665 C C . ILE A 1 197 ? 7.306 -11.154 -13.182 1.00 86.69 197 ILE A C 1
ATOM 1667 O O . ILE A 1 197 ? 8.043 -10.179 -13.289 1.00 86.69 197 ILE A O 1
ATOM 1671 N N . ASP A 1 198 ? 7.770 -12.398 -13.261 1.00 81.38 198 ASP A N 1
ATOM 1672 C CA . ASP A 1 198 ? 9.184 -12.793 -13.358 1.00 81.38 198 ASP A CA 1
ATOM 1673 C C . ASP A 1 198 ? 9.739 -12.752 -14.792 1.00 81.38 198 ASP A C 1
ATOM 1675 O O . ASP A 1 198 ? 10.943 -12.885 -15.002 1.00 81.38 198 ASP A O 1
ATOM 1679 N N . ASN A 1 199 ? 8.880 -12.490 -15.779 1.00 84.00 199 ASN A N 1
ATOM 1680 C CA . ASN A 1 199 ? 9.264 -12.255 -17.172 1.00 84.00 199 ASN A CA 1
ATOM 1681 C C . ASN A 1 199 ? 9.785 -10.827 -17.430 1.00 84.00 199 ASN A C 1
ATOM 1683 O O . ASN A 1 199 ? 10.165 -10.496 -18.557 1.00 84.00 199 ASN A O 1
ATOM 1687 N N . VAL A 1 200 ? 9.772 -9.956 -16.415 1.00 87.94 200 VAL A N 1
ATOM 1688 C CA . VAL A 1 200 ? 10.244 -8.571 -16.515 1.00 87.94 200 VAL A CA 1
ATOM 1689 C C . VAL A 1 200 ? 11.644 -8.437 -15.926 1.00 87.94 200 VAL A C 1
ATOM 1691 O O . VAL A 1 200 ? 11.874 -8.726 -14.757 1.00 87.94 200 VAL A O 1
ATOM 1694 N N . ASP A 1 201 ? 12.571 -7.931 -16.741 1.00 90.38 201 ASP A N 1
ATOM 1695 C CA . ASP A 1 201 ? 13.961 -7.679 -16.359 1.00 90.38 201 ASP A CA 1
ATOM 1696 C C . ASP A 1 201 ? 14.262 -6.175 -16.453 1.00 90.38 201 ASP A C 1
ATOM 1698 O O . ASP A 1 201 ? 14.344 -5.594 -17.545 1.00 90.38 201 ASP A O 1
ATOM 1702 N N . PHE A 1 202 ? 14.422 -5.531 -15.294 1.00 94.69 202 PHE A N 1
ATOM 1703 C CA . PHE A 1 202 ? 14.738 -4.108 -15.227 1.00 94.69 202 PHE A CA 1
ATOM 1704 C C . PHE A 1 202 ? 16.188 -3.810 -15.609 1.00 94.69 202 PHE A C 1
ATOM 1706 O O . PHE A 1 202 ? 16.447 -2.720 -16.107 1.00 94.69 202 PHE A O 1
ATOM 1713 N N . ILE A 1 203 ? 17.125 -4.750 -15.448 1.00 94.44 203 ILE A N 1
ATOM 1714 C CA . ILE A 1 203 ? 18.522 -4.572 -15.875 1.00 94.44 203 ILE A CA 1
ATOM 1715 C C . ILE A 1 203 ? 18.575 -4.442 -17.400 1.00 94.44 203 ILE A C 1
ATOM 1717 O O . ILE A 1 203 ? 19.236 -3.548 -17.932 1.00 94.44 203 ILE A O 1
ATOM 1721 N N . GLN A 1 204 ? 17.851 -5.310 -18.113 1.00 92.12 204 GLN A N 1
ATOM 1722 C CA . GLN A 1 204 ? 17.717 -5.233 -19.571 1.00 92.12 204 GLN A CA 1
ATOM 1723 C C . GLN A 1 204 ? 17.009 -3.951 -19.999 1.00 92.12 204 GLN A C 1
ATOM 1725 O O . GLN A 1 204 ? 17.467 -3.268 -20.917 1.00 92.12 204 GLN A O 1
ATOM 1730 N N . PHE A 1 205 ? 15.918 -3.610 -19.312 1.00 91.00 205 PHE A N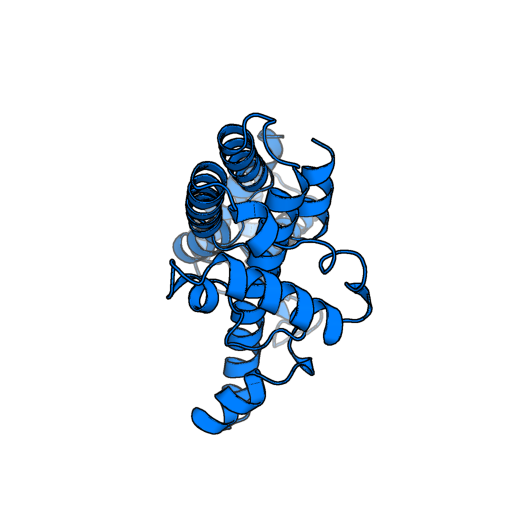 1
ATOM 1731 C CA . PHE A 1 205 ? 15.158 -2.394 -19.570 1.00 91.00 205 PHE A CA 1
ATOM 1732 C C . PHE A 1 205 ? 16.024 -1.134 -19.463 1.00 91.00 205 PHE A C 1
ATOM 1734 O O . PHE A 1 205 ? 15.998 -0.300 -20.368 1.00 91.00 205 PHE A O 1
ATOM 1741 N N . THR A 1 206 ? 16.840 -1.012 -18.414 1.00 93.50 206 THR A N 1
ATOM 1742 C CA . THR A 1 206 ? 17.669 0.173 -18.152 1.00 93.50 206 THR A CA 1
ATOM 1743 C C . THR A 1 206 ? 19.045 0.133 -18.812 1.00 93.50 206 THR A C 1
ATOM 1745 O O . THR A 1 206 ? 19.957 0.831 -18.376 1.00 93.50 206 THR A O 1
ATOM 1748 N N . ARG A 1 207 ? 19.229 -0.665 -19.872 1.00 92.31 207 ARG A N 1
ATOM 1749 C CA . ARG A 1 207 ? 20.463 -0.627 -20.676 1.00 92.31 207 ARG A CA 1
ATOM 1750 C C . ARG A 1 207 ? 20.701 0.737 -21.320 1.00 92.31 207 ARG A C 1
ATOM 1752 O O . ARG A 1 207 ? 21.851 1.108 -21.538 1.00 92.31 207 ARG A O 1
ATOM 1759 N N . SER A 1 208 ? 19.635 1.474 -21.633 1.00 92.56 208 SER A N 1
ATOM 1760 C CA . SER A 1 208 ? 19.737 2.869 -22.052 1.00 92.56 208 SER A CA 1
ATOM 1761 C C . SER A 1 208 ? 19.636 3.798 -20.842 1.00 92.56 208 SER A C 1
ATOM 1763 O O . SER A 1 208 ? 18.805 3.605 -19.952 1.00 92.56 208 SER A O 1
ATOM 1765 N N . THR A 1 209 ? 20.452 4.853 -20.838 1.00 91.81 209 THR A N 1
ATOM 1766 C CA . THR A 1 209 ? 20.391 5.908 -19.815 1.00 91.81 209 THR A CA 1
ATOM 1767 C C . THR A 1 209 ? 19.009 6.558 -19.763 1.00 91.81 209 THR A C 1
ATOM 1769 O O . THR A 1 209 ? 18.512 6.861 -18.687 1.00 91.81 209 THR A O 1
ATOM 1772 N N . GLU A 1 210 ? 18.343 6.705 -20.911 1.00 91.69 210 GLU A N 1
ATOM 1773 C CA . GLU A 1 210 ? 16.973 7.221 -20.975 1.00 91.69 210 GLU A CA 1
ATOM 1774 C C . GLU A 1 210 ? 15.987 6.340 -20.193 1.00 91.69 210 GLU A C 1
ATOM 1776 O O . GLU A 1 210 ? 15.221 6.856 -19.381 1.00 91.69 210 GLU A O 1
ATOM 1781 N N . ASN A 1 211 ? 16.036 5.015 -20.368 1.00 92.81 211 ASN A N 1
ATOM 1782 C CA . ASN A 1 211 ? 15.148 4.102 -19.646 1.00 92.81 211 ASN A CA 1
ATOM 1783 C C . ASN A 1 211 ? 15.470 4.044 -18.152 1.00 92.81 211 ASN A C 1
ATOM 1785 O O . ASN A 1 211 ? 14.563 3.875 -17.339 1.00 92.81 211 ASN A O 1
ATOM 1789 N N . PHE A 1 212 ? 16.741 4.209 -17.778 1.00 93.62 212 PHE A N 1
ATOM 1790 C CA . PHE A 1 212 ? 17.122 4.355 -16.377 1.00 93.62 212 PHE A CA 1
ATOM 1791 C C . PHE A 1 212 ? 16.487 5.604 -15.745 1.00 93.62 212 PHE A C 1
ATOM 1793 O O . PHE A 1 212 ? 15.902 5.516 -14.665 1.00 93.62 212 PHE A O 1
ATOM 1800 N N . GLU A 1 213 ? 16.510 6.747 -16.434 1.00 92.25 213 GLU A N 1
ATOM 1801 C CA . GLU A 1 213 ? 15.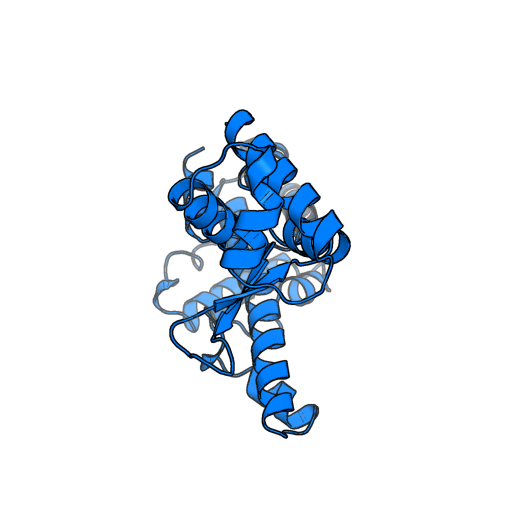850 7.966 -15.951 1.00 92.25 213 GLU A CA 1
ATOM 1802 C C . GLU A 1 213 ? 14.321 7.840 -15.919 1.00 92.25 213 GLU A C 1
ATOM 1804 O O . GLU A 1 213 ? 13.684 8.312 -14.974 1.00 92.25 213 GLU A O 1
ATOM 1809 N N . ILE A 1 214 ? 13.720 7.157 -16.899 1.00 92.19 214 ILE A N 1
ATOM 1810 C CA . ILE A 1 214 ? 12.289 6.819 -16.877 1.00 92.19 214 ILE A CA 1
ATOM 1811 C C . ILE A 1 214 ? 11.972 5.963 -15.647 1.00 92.19 214 ILE A C 1
ATOM 1813 O O . ILE A 1 214 ? 11.032 6.279 -14.920 1.00 92.19 214 ILE A O 1
ATOM 1817 N N . LEU A 1 215 ? 12.765 4.920 -15.369 1.00 94.00 215 LEU A N 1
ATOM 1818 C CA . LEU A 1 215 ? 12.577 4.068 -14.194 1.00 94.00 215 LEU A CA 1
ATOM 1819 C C . LEU A 1 215 ? 12.606 4.888 -12.902 1.00 94.00 215 LEU A C 1
ATOM 1821 O O . LEU A 1 215 ? 11.708 4.755 -12.073 1.00 94.00 215 LEU A O 1
ATOM 1825 N N . ARG A 1 216 ? 13.605 5.765 -12.743 1.00 91.50 216 ARG A N 1
ATOM 1826 C CA . ARG A 1 216 ? 13.709 6.647 -11.573 1.00 91.50 216 ARG A CA 1
ATOM 1827 C C . ARG A 1 216 ? 12.462 7.510 -11.404 1.00 91.50 216 ARG A C 1
ATOM 1829 O O . ARG A 1 216 ? 11.921 7.591 -10.306 1.00 91.50 216 ARG A O 1
ATOM 1836 N N . GLN A 1 217 ? 11.978 8.120 -12.483 1.00 91.62 217 GLN A N 1
ATOM 1837 C CA . GLN A 1 217 ? 10.778 8.958 -12.439 1.00 91.62 217 GLN A CA 1
ATOM 1838 C C . GLN A 1 217 ? 9.516 8.147 -12.118 1.00 91.62 217 GLN A C 1
ATOM 1840 O O . GLN A 1 217 ? 8.688 8.605 -11.332 1.00 91.62 217 GLN A O 1
ATOM 1845 N N . LEU A 1 218 ? 9.387 6.927 -12.650 1.00 93.06 218 LEU A N 1
ATOM 1846 C CA . LEU A 1 218 ? 8.292 6.015 -12.307 1.00 93.06 218 LEU A CA 1
ATOM 184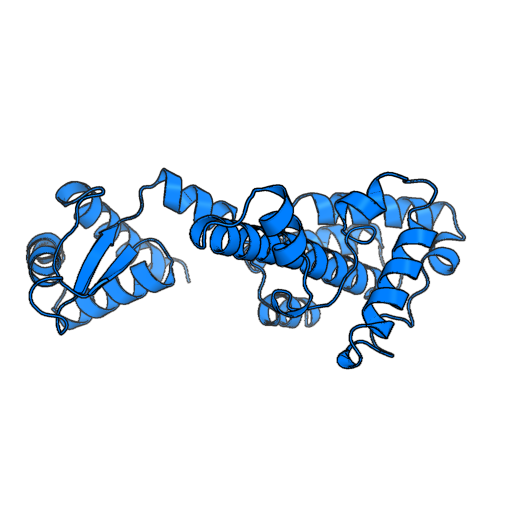7 C C . LEU A 1 218 ? 8.303 5.646 -10.818 1.00 93.06 218 LEU A C 1
ATOM 1849 O O . LEU A 1 218 ? 7.248 5.670 -10.180 1.00 93.06 218 LEU A O 1
ATOM 1853 N N . ILE A 1 219 ? 9.482 5.373 -10.243 1.00 92.75 219 ILE A N 1
ATOM 1854 C CA . ILE A 1 219 ? 9.617 5.140 -8.798 1.00 92.75 219 ILE A CA 1
ATOM 1855 C C . ILE A 1 219 ? 9.115 6.348 -8.008 1.00 92.75 219 ILE A C 1
ATOM 1857 O O . ILE A 1 219 ? 8.346 6.167 -7.065 1.00 92.75 219 ILE A O 1
ATOM 1861 N N . GLU A 1 220 ? 9.481 7.573 -8.386 1.00 89.69 220 GLU A N 1
ATOM 1862 C CA . GLU A 1 220 ? 9.005 8.770 -7.681 1.00 89.69 220 GLU A CA 1
ATOM 1863 C C . GLU A 1 220 ? 7.489 8.970 -7.812 1.00 89.69 220 GLU A C 1
ATOM 1865 O O . GLU A 1 220 ? 6.821 9.276 -6.821 1.00 89.69 220 GLU A O 1
ATOM 1870 N N . VAL A 1 221 ? 6.916 8.732 -9.000 1.00 91.38 221 VAL A N 1
ATOM 1871 C CA . VAL A 1 221 ? 5.462 8.811 -9.213 1.00 91.38 221 VAL A CA 1
ATOM 1872 C C . VAL A 1 221 ? 4.728 7.868 -8.264 1.00 91.38 221 VAL A C 1
ATOM 1874 O O . VAL A 1 221 ? 3.845 8.314 -7.526 1.00 91.38 221 VAL A O 1
ATOM 1877 N N . PHE A 1 222 ? 5.107 6.591 -8.222 1.00 91.19 222 PHE A N 1
ATOM 1878 C CA . PHE A 1 222 ? 4.430 5.610 -7.369 1.00 91.19 222 PHE A CA 1
ATOM 1879 C C . PHE A 1 222 ? 4.746 5.769 -5.884 1.00 91.19 222 PHE A C 1
ATOM 1881 O O . PHE A 1 222 ? 3.922 5.431 -5.039 1.00 91.19 222 PHE A O 1
ATOM 1888 N N . SER A 1 223 ? 5.892 6.354 -5.544 1.00 90.25 223 SER A N 1
ATOM 1889 C CA . SER A 1 223 ? 6.238 6.669 -4.156 1.00 90.25 223 SER A CA 1
ATOM 1890 C C . SER A 1 223 ? 5.420 7.819 -3.570 1.00 90.25 223 SER A C 1
ATOM 1892 O O . SER A 1 223 ? 5.379 7.977 -2.353 1.00 90.25 223 SER A O 1
ATOM 1894 N N . SER A 1 224 ? 4.755 8.624 -4.405 1.00 85.94 224 SER A N 1
ATOM 1895 C CA . SER A 1 224 ? 3.983 9.784 -3.944 1.00 85.94 224 SER A CA 1
ATOM 1896 C C . SER A 1 224 ? 2.723 9.430 -3.144 1.00 85.94 224 SER A C 1
ATOM 1898 O O . SER A 1 224 ? 2.131 10.316 -2.520 1.00 85.94 224 SER A O 1
ATOM 1900 N N . LYS A 1 225 ? 2.291 8.161 -3.160 1.00 86.81 225 LYS A N 1
ATOM 1901 C CA . LYS A 1 225 ? 1.086 7.668 -2.480 1.00 86.81 225 LYS A CA 1
ATOM 1902 C C . LYS A 1 225 ? 1.321 6.277 -1.881 1.00 86.81 225 LYS A C 1
ATOM 1904 O O . LYS A 1 225 ? 2.042 5.469 -2.458 1.00 86.81 225 LYS A O 1
ATOM 1909 N N . LYS A 1 226 ? 0.678 5.989 -0.743 1.00 86.94 226 LYS A N 1
ATOM 1910 C CA . LYS A 1 226 ? 0.593 4.632 -0.178 1.00 86.94 226 LYS A CA 1
ATOM 1911 C C . LYS A 1 226 ? -0.590 3.893 -0.806 1.00 86.94 226 LYS A C 1
ATOM 1913 O O . LYS A 1 226 ? -1.701 4.415 -0.811 1.00 86.94 226 LYS A O 1
ATOM 1918 N N . LEU A 1 227 ? -0.353 2.694 -1.328 1.00 88.12 227 LEU A N 1
ATOM 1919 C CA . LEU A 1 227 ? -1.323 1.859 -2.044 1.00 88.12 227 LEU A CA 1
ATOM 1920 C C . LEU A 1 227 ? -1.899 0.718 -1.182 1.00 88.12 227 LEU A C 1
ATOM 1922 O O . LEU A 1 227 ? -2.602 -0.147 -1.700 1.00 88.12 227 LEU A O 1
ATOM 1926 N N . SER A 1 228 ? -1.635 0.716 0.128 1.00 84.06 228 SER A N 1
ATOM 1927 C CA . SER A 1 228 ? -2.012 -0.353 1.073 1.00 84.06 228 SER A CA 1
ATOM 1928 C C . SER A 1 228 ? -3.513 -0.669 1.105 1.00 84.06 228 SER A C 1
ATOM 1930 O O . SER A 1 228 ? -3.911 -1.799 1.378 1.00 84.06 228 SER A O 1
ATOM 1932 N N . HIS A 1 229 ? -4.357 0.322 0.810 1.00 76.75 229 HIS A N 1
ATOM 1933 C CA . HIS A 1 229 ? -5.819 0.209 0.832 1.00 76.75 229 HIS A CA 1
ATOM 1934 C C . HIS A 1 229 ? -6.457 0.065 -0.555 1.00 76.75 229 HIS A C 1
ATOM 1936 O O . HIS A 1 229 ? -7.684 0.083 -0.668 1.00 76.75 229 HIS A O 1
ATOM 1942 N N . VAL A 1 230 ? -5.650 -0.063 -1.609 1.00 77.75 230 VAL A N 1
ATOM 1943 C CA . VAL A 1 230 ? -6.148 -0.240 -2.973 1.00 77.75 230 VAL A CA 1
ATOM 1944 C C . VAL A 1 230 ? -6.599 -1.688 -3.162 1.00 77.75 230 VAL A C 1
ATOM 1946 O O . VAL A 1 230 ? -5.811 -2.621 -2.970 1.00 77.75 230 VAL A O 1
ATOM 1949 N N . SER A 1 231 ? -7.871 -1.885 -3.525 1.00 70.25 231 SER A N 1
ATOM 1950 C CA . SER A 1 231 ? -8.376 -3.223 -3.836 1.00 70.25 231 SER A CA 1
ATOM 1951 C C . SER A 1 231 ? -7.809 -3.725 -5.171 1.00 70.25 231 SER A C 1
ATOM 1953 O O . SER A 1 231 ? -7.558 -2.914 -6.068 1.00 70.25 231 SER A O 1
ATOM 1955 N N . PRO A 1 232 ? -7.639 -5.050 -5.332 1.00 69.56 232 PRO A N 1
ATOM 1956 C CA . PRO A 1 232 ? -7.261 -5.651 -6.610 1.00 69.56 232 PRO A CA 1
ATOM 1957 C C . PRO A 1 232 ? -8.180 -5.222 -7.758 1.00 69.56 232 PRO A C 1
ATOM 1959 O O . PRO A 1 232 ? -7.683 -4.902 -8.829 1.00 69.56 232 PRO A O 1
ATOM 1962 N N . ASP A 1 233 ? -9.489 -5.116 -7.508 1.00 67.94 233 ASP A N 1
ATOM 1963 C CA . ASP A 1 233 ? -10.477 -4.693 -8.511 1.00 67.94 233 ASP A CA 1
ATOM 1964 C C . ASP A 1 233 ? -10.191 -3.295 -9.066 1.00 67.94 233 ASP A C 1
ATOM 1966 O O . ASP A 1 233 ? -10.290 -3.079 -10.265 1.00 67.94 233 ASP A O 1
ATOM 1970 N N . ILE A 1 234 ? -9.781 -2.342 -8.219 1.00 65.56 234 ILE A N 1
ATOM 1971 C CA . ILE A 1 234 ? -9.497 -0.973 -8.672 1.00 65.56 234 ILE A CA 1
ATOM 1972 C C . ILE A 1 234 ? -8.222 -0.930 -9.528 1.00 65.56 234 ILE A C 1
ATOM 1974 O O . ILE A 1 234 ? -8.124 -0.094 -10.423 1.00 65.56 234 ILE A O 1
ATOM 1978 N N . LEU A 1 235 ? -7.256 -1.822 -9.277 1.00 69.06 235 LEU A N 1
ATOM 1979 C CA . LEU A 1 235 ? -6.105 -2.000 -10.167 1.00 69.06 235 LEU A CA 1
ATOM 1980 C C . LEU A 1 235 ? -6.543 -2.661 -11.479 1.00 69.06 235 LEU A C 1
ATOM 1982 O O . LEU A 1 235 ? -6.210 -2.143 -12.539 1.00 69.06 235 LEU A O 1
ATOM 1986 N N . GLY A 1 236 ? -7.350 -3.726 -11.379 1.00 67.06 236 GLY A N 1
ATOM 1987 C CA . GLY A 1 236 ? -8.073 -4.411 -12.458 1.00 67.06 236 GLY A CA 1
ATOM 1988 C C . GLY A 1 236 ? -8.686 -3.442 -13.465 1.00 67.06 236 GLY A C 1
ATOM 1989 O O . GLY A 1 236 ? -8.274 -3.351 -14.617 1.00 67.06 236 GLY A O 1
ATOM 1990 N N . ASP A 1 237 ? -9.614 -2.646 -12.956 1.00 64.81 237 ASP A N 1
ATOM 1991 C CA . ASP A 1 237 ? -10.364 -1.606 -13.649 1.00 64.81 237 ASP A CA 1
ATOM 1992 C C . ASP A 1 237 ? -9.493 -0.508 -14.267 1.00 64.81 237 ASP A C 1
ATOM 1994 O O . ASP A 1 237 ? -9.956 0.225 -15.142 1.00 64.81 237 ASP A O 1
ATOM 1998 N N . ALA A 1 238 ? -8.281 -0.310 -13.751 1.00 60.94 238 ALA A N 1
ATOM 1999 C CA . ALA A 1 238 ? -7.343 0.674 -14.266 1.00 60.94 238 ALA A CA 1
ATOM 2000 C C . ALA A 1 238 ? -6.449 0.100 -15.381 1.00 60.94 238 ALA A C 1
ATOM 2002 O O . ALA A 1 238 ? -5.844 0.874 -16.119 1.00 60.94 238 ALA A O 1
ATOM 2003 N N . TYR A 1 239 ? -6.394 -1.231 -15.533 1.00 62.22 239 TYR A N 1
ATOM 2004 C CA . TYR A 1 239 ? -5.753 -1.903 -16.668 1.00 62.22 239 TYR A CA 1
ATOM 2005 C C . TYR A 1 239 ? -6.599 -1.859 -17.947 1.00 62.22 239 TYR A C 1
ATOM 2007 O O . TYR A 1 239 ? -6.046 -1.994 -19.034 1.00 62.22 239 TYR A O 1
ATOM 2015 N N . GLU A 1 240 ? -7.919 -1.680 -17.834 1.00 63.44 240 GLU A N 1
ATOM 2016 C CA . GLU A 1 240 ? -8.843 -1.620 -18.981 1.00 63.44 240 GLU A CA 1
ATOM 2017 C C . GLU A 1 240 ? -8.921 -0.231 -19.654 1.00 63.44 240 GLU A C 1
ATOM 2019 O O . GLU A 1 240 ? -9.771 -0.019 -20.521 1.00 63.44 240 GLU A O 1
ATOM 2024 N N . TRP A 1 241 ? -8.077 0.724 -19.242 1.00 51.44 241 TRP A N 1
ATOM 2025 C CA . TRP A 1 241 ? -8.113 2.125 -19.684 1.00 51.44 241 TRP A CA 1
ATOM 2026 C C . TRP A 1 241 ? -7.197 2.428 -20.876 1.00 51.44 241 TRP A C 1
ATOM 2028 O O . TRP A 1 241 ? -6.039 1.952 -20.883 1.00 51.44 241 TRP A O 1
#